Protein AF-A0A6M0GBR1-F1 (afdb_monomer)

Solvent-accessible surface area (backbone atoms only — not comparable to full-atom values): 14407 Å² total; per-residue (Å²): 142,86,79,87,81,91,80,91,80,90,79,90,77,86,89,77,92,71,83,75,73,78,73,67,81,70,75,78,68,74,58,71,38,83,49,76,56,54,56,68,67,60,44,53,52,52,48,49,49,42,56,70,66,20,67,73,48,58,58,48,74,70,54,44,69,69,25,46,54,60,59,73,73,40,41,32,90,46,66,32,60,30,36,36,41,24,40,56,45,30,53,47,91,50,54,29,24,37,30,34,18,67,59,87,67,75,51,76,44,72,75,33,87,53,62,41,16,54,82,29,84,44,59,30,88,84,30,84,42,56,77,20,41,24,30,33,47,40,61,45,55,46,72,39,39,57,44,56,33,45,35,21,27,45,98,88,67,56,72,51,62,36,33,50,46,20,85,75,18,92,76,55,49,74,30,40,37,48,46,85,49,97,78,31,43,36,38,26,23,51,70,42,93,85,53,68,73,45,34,30,36,39,35,29,34,39,36,33,78,40,62,80,74,72,74,66,71,64,75,69,63,70,75,75,78,80,88,86,89,84,84,86,84,82,89,81,82,88,82,82,86,134

Radius of gyration: 29.55 Å; Cα contacts (8 Å, |Δi|>4): 449; chains: 1; bounding box: 74×84×97 Å

Mean predicted aligned error: 12.85 Å

Nearest PDB structures (foldseek):
  1ogp-assembly3_E  TM=3.615E-01  e=6.622E-01  Arabidopsis thaliana
  7sqc-assembly1_1D  TM=3.658E-01  e=1.821E+00  Chlamydomonas reinhardtii
  6nrw-assembly2_C  TM=3.068E-01  e=6.635E+00  Drosophila melanogaster
  8k80-assembly1_C  TM=2.360E-01  e=2.855E+00  Langya virus

Foldseek 3Di:
DDDDDDDDDDDDDDDDDPPPPPPPPPPPQQDKAWDDFDDPVVLVVVVCCLVVQQPPAADDPVRCVVFQDDLCVQQAQFKFFWKKKWFRAADAPWWKWKWKDQPVPPDTDTNGNGNAACPHPHHDPPGPDDHRTMIISGIDGGRGRMKMWMWTADPVGDIFIDISQLCPGPQSDGFWGWDDDDQWIKIFGDRDRVCPRNSRRRTIMIIGGHD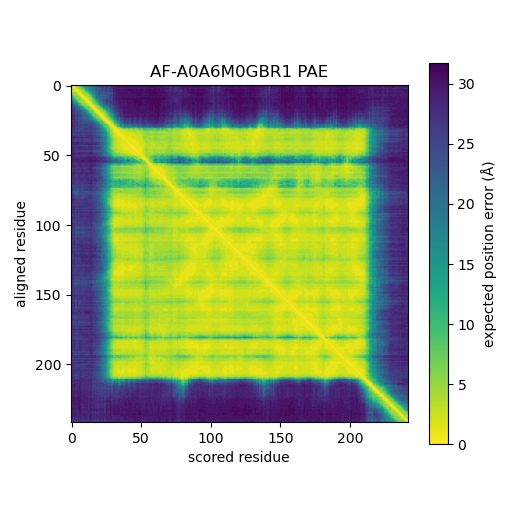PPPPPPVVVVVVPPDDDDDDDDDDDDDDDDD

pLDDT: mean 79.84, std 21.78, range [29.38, 98.56]

Sequence (242 aa):
MITCPIKTELLIAAGSAALATVLSPTVARAEVTPIAPLDSDLLAEFNSIVIEQIEMAPLTDQQLNMLALDPSALTLSQDIDDVQVYFINESADFQNQLLFSTDNGNTLTSIFDSVSSPNSIRPNSDGPLELGQGVSLGSFSSSTVLDFFLKSTDFVGTTFTFGLDSTQNPDGLQHIVAYETQDFLLLGFEDIFGGGDRDYTDAVIAVKLVQDVPEPASLLGLLSVGIVGAGSVVGRLGRTRE

Structure (mmCIF, N/CA/C/O backbone):
data_AF-A0A6M0GBR1-F1
#
_entry.id   AF-A0A6M0GBR1-F1
#
loop_
_atom_site.group_PDB
_atom_site.id
_atom_site.type_symbol
_atom_site.label_atom_id
_atom_site.label_alt_id
_atom_site.label_comp_id
_atom_site.label_asym_id
_atom_site.label_entity_id
_atom_site.label_seq_id
_atom_site.pdbx_PDB_ins_code
_atom_site.Cartn_x
_atom_site.Cartn_y
_atom_site.Cartn_z
_atom_site.occupancy
_atom_site.B_iso_or_equiv
_atom_site.auth_seq_id
_atom_site.auth_comp_id
_atom_site.auth_asym_id
_atom_site.auth_atom_id
_atom_site.pdbx_PDB_model_num
ATOM 1 N N . MET A 1 1 ? -18.693 45.466 35.695 1.00 45.53 1 MET A N 1
ATOM 2 C CA . MET A 1 1 ? -17.233 45.623 35.534 1.00 45.53 1 MET A CA 1
ATOM 3 C C . MET A 1 1 ? -16.608 45.635 36.913 1.00 45.53 1 MET A C 1
ATOM 5 O O . MET A 1 1 ? -16.728 46.637 37.602 1.00 45.53 1 MET A O 1
ATOM 9 N N . ILE A 1 2 ? -16.035 44.511 37.339 1.00 32.81 2 ILE A N 1
ATOM 10 C CA . ILE A 1 2 ? -15.234 44.419 38.563 1.00 32.81 2 ILE A CA 1
ATOM 11 C C . ILE A 1 2 ? -14.034 43.526 38.240 1.00 32.81 2 ILE A C 1
ATOM 13 O O . ILE A 1 2 ? -14.174 42.454 37.660 1.00 32.81 2 ILE A O 1
ATOM 17 N N . THR A 1 3 ? -12.866 44.065 38.552 1.00 37.81 3 THR A N 1
ATOM 18 C CA . TH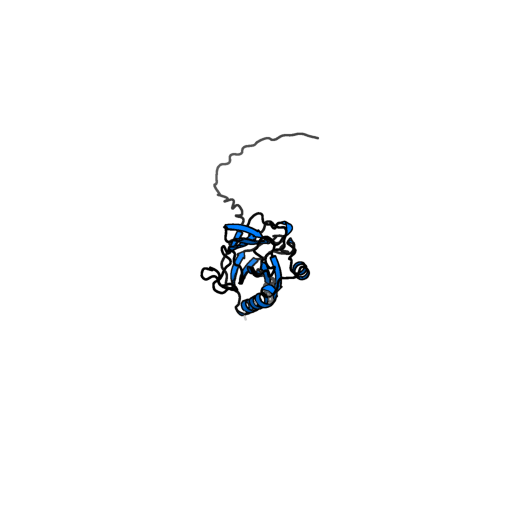R A 1 3 ? -11.501 43.561 38.391 1.00 37.81 3 THR A CA 1
ATOM 19 C C . THR A 1 3 ? -11.087 42.608 39.526 1.00 37.81 3 THR A C 1
ATOM 21 O O . THR A 1 3 ? -11.563 42.833 40.631 1.00 37.81 3 THR A O 1
ATOM 24 N N . CYS A 1 4 ? -10.171 41.655 39.231 1.00 35.19 4 CYS A N 1
ATOM 25 C CA . CYS A 1 4 ? -9.034 41.061 40.011 1.00 35.19 4 CYS A CA 1
ATOM 26 C C . CYS A 1 4 ? -9.126 40.911 41.565 1.00 35.19 4 CYS A C 1
ATOM 28 O O . CYS A 1 4 ? -9.675 41.814 42.184 1.00 35.19 4 CYS A O 1
ATOM 30 N N . PRO A 1 5 ? -8.467 39.936 42.265 1.00 43.50 5 PRO A N 1
ATOM 31 C CA . PRO A 1 5 ? -7.184 39.304 41.907 1.00 43.50 5 PRO A CA 1
ATOM 32 C C . PRO A 1 5 ? -6.941 37.832 42.344 1.00 43.50 5 PRO A C 1
ATOM 34 O O . PRO A 1 5 ? -7.705 37.201 43.067 1.00 43.50 5 PRO A O 1
ATOM 37 N N . ILE A 1 6 ? -5.785 37.324 41.912 1.00 39.91 6 ILE A N 1
ATOM 38 C CA . ILE A 1 6 ? -5.091 36.120 42.389 1.00 39.91 6 ILE A CA 1
ATOM 39 C C . ILE A 1 6 ? -4.675 36.307 43.860 1.00 39.91 6 ILE A C 1
ATOM 41 O O . ILE A 1 6 ? -4.088 37.337 44.204 1.00 39.91 6 ILE A O 1
ATOM 45 N N . LYS A 1 7 ? -4.892 35.296 44.713 1.00 30.59 7 LYS A N 1
ATOM 46 C CA . LYS A 1 7 ? -4.128 35.127 45.958 1.00 30.59 7 LYS A CA 1
ATOM 47 C C . LYS A 1 7 ? -3.874 33.648 46.253 1.00 30.59 7 LYS A C 1
ATOM 49 O O . LYS A 1 7 ? -4.795 32.860 46.426 1.00 30.59 7 LYS A O 1
ATOM 54 N N . THR A 1 8 ? -2.587 33.330 46.274 1.00 38.66 8 THR A N 1
ATOM 55 C CA . THR A 1 8 ? -1.927 32.109 46.727 1.00 38.66 8 THR A CA 1
ATOM 56 C C . THR A 1 8 ? -2.354 31.717 48.139 1.00 38.66 8 THR A C 1
ATOM 58 O O . THR A 1 8 ? -2.207 32.542 49.036 1.00 38.66 8 THR A O 1
ATOM 61 N N . GLU A 1 9 ? -2.737 30.457 48.358 1.00 37.31 9 GLU A N 1
ATOM 62 C CA . GLU A 1 9 ? -2.505 29.783 49.640 1.00 37.31 9 GLU A CA 1
ATOM 63 C C . GLU A 1 9 ? -1.792 28.447 49.406 1.00 37.31 9 GLU A C 1
ATOM 65 O O . GLU A 1 9 ? -2.261 27.548 48.711 1.00 37.31 9 GLU A O 1
ATOM 70 N N . LEU A 1 10 ? -0.592 28.393 49.973 1.00 32.16 10 LEU A N 1
ATOM 71 C CA . LEU A 1 10 ? 0.270 27.240 50.139 1.00 32.16 10 LEU A CA 1
ATOM 72 C C . LEU A 1 10 ? -0.283 26.419 51.308 1.00 32.16 10 LEU A C 1
ATOM 74 O O . LEU A 1 10 ? -0.237 26.888 52.443 1.00 32.16 10 LEU A O 1
ATOM 78 N N . LEU A 1 11 ? -0.743 25.193 51.055 1.00 29.38 11 LEU A N 1
ATOM 79 C CA . LEU A 1 11 ? -0.981 24.218 52.116 1.00 29.38 11 LEU A CA 1
ATOM 80 C C . LEU A 1 11 ? -0.042 23.027 51.919 1.00 29.38 11 LEU A C 1
ATOM 82 O O . LEU A 1 11 ? -0.287 22.126 51.122 1.00 29.38 11 LEU A O 1
ATOM 86 N N . ILE A 1 12 ? 1.072 23.060 52.650 1.00 36.69 12 ILE A N 1
ATOM 87 C CA . ILE A 1 12 ? 1.940 21.901 52.850 1.00 36.69 12 ILE A CA 1
ATOM 88 C C . ILE A 1 12 ? 1.217 20.986 53.839 1.00 36.69 12 ILE A C 1
ATOM 90 O O . ILE A 1 12 ? 1.210 21.247 55.040 1.00 36.69 12 ILE A O 1
ATOM 94 N N . ALA A 1 13 ? 0.618 19.912 53.334 1.00 33.28 13 ALA A N 1
ATOM 95 C CA . ALA A 1 13 ? 0.260 18.750 54.132 1.00 33.28 13 ALA A CA 1
ATOM 96 C C . ALA A 1 13 ? 1.146 17.585 53.684 1.00 33.28 13 ALA A C 1
ATOM 98 O O . ALA A 1 13 ? 0.965 16.998 52.619 1.00 33.28 13 ALA A O 1
ATOM 99 N N . ALA A 1 14 ? 2.163 17.307 54.495 1.00 34.19 14 ALA A N 1
ATOM 100 C CA . ALA A 1 14 ? 2.963 16.103 54.396 1.00 34.19 14 ALA A CA 1
ATOM 101 C C . ALA A 1 14 ? 2.117 14.883 54.790 1.00 34.19 14 ALA A C 1
ATOM 103 O O . ALA A 1 14 ? 1.389 14.931 55.780 1.00 34.19 14 ALA A O 1
ATOM 104 N N . GLY A 1 15 ? 2.291 13.774 54.069 1.00 31.59 15 GLY A N 1
ATOM 105 C CA . GLY A 1 15 ? 1.957 12.447 54.588 1.00 31.59 15 GLY A CA 1
ATOM 106 C C . GLY A 1 15 ? 0.880 11.684 53.828 1.00 31.59 15 GLY A C 1
ATOM 107 O O . GLY A 1 15 ? -0.224 11.504 54.326 1.00 31.59 15 GLY A O 1
ATOM 108 N N . SER A 1 16 ? 1.237 11.166 52.655 1.00 34.19 16 SER A N 1
ATOM 109 C CA . SER A 1 16 ? 1.106 9.748 52.270 1.00 34.19 16 SER A CA 1
ATOM 110 C C . SER A 1 16 ? 1.350 9.660 50.771 1.00 34.19 16 SER A C 1
ATOM 112 O O . SER A 1 16 ? 0.552 10.142 49.972 1.00 34.19 16 SER A O 1
ATOM 114 N N . ALA A 1 17 ? 2.486 9.083 50.388 1.00 37.06 17 ALA A N 1
ATOM 115 C CA . ALA A 1 17 ? 2.798 8.796 48.999 1.00 37.06 17 ALA A CA 1
ATOM 116 C C . ALA A 1 17 ? 1.883 7.668 48.501 1.00 37.06 17 ALA A C 1
ATOM 118 O O . ALA A 1 17 ? 2.248 6.497 48.537 1.00 37.06 17 ALA A O 1
ATOM 119 N N . ALA A 1 18 ? 0.685 8.018 48.042 1.00 38.47 18 ALA A N 1
ATOM 120 C CA . ALA A 1 18 ? 0.059 7.261 46.976 1.00 38.47 18 ALA A CA 1
ATOM 121 C C . ALA A 1 18 ? 0.664 7.805 45.679 1.00 38.47 18 ALA A C 1
ATOM 123 O O . ALA A 1 18 ? 0.350 8.920 45.263 1.00 38.47 18 ALA A O 1
ATOM 124 N N . LEU A 1 19 ? 1.585 7.046 45.078 1.00 37.53 19 LEU A N 1
ATOM 125 C CA . LEU A 1 19 ? 1.924 7.223 43.670 1.00 37.53 19 LEU A CA 1
ATOM 126 C C . LEU A 1 19 ? 0.630 6.974 42.884 1.00 37.53 19 LEU A C 1
ATOM 128 O O . LEU A 1 19 ? 0.304 5.842 42.537 1.00 37.53 19 LEU A O 1
ATOM 132 N N . ALA A 1 20 ? -0.140 8.028 42.635 1.00 37.84 20 ALA A N 1
ATOM 133 C CA . ALA A 1 20 ? -1.046 8.038 41.508 1.00 37.84 20 ALA A CA 1
ATOM 134 C C . ALA A 1 20 ? -0.139 8.124 40.282 1.00 37.84 20 ALA A C 1
ATOM 136 O O . ALA A 1 20 ? 0.278 9.209 39.876 1.00 37.84 20 ALA A O 1
ATOM 137 N N . THR A 1 21 ? 0.252 6.964 39.756 1.00 35.81 21 THR A N 1
ATOM 138 C CA . THR A 1 21 ? 0.783 6.878 38.403 1.00 35.81 21 THR A CA 1
ATOM 139 C C . THR A 1 21 ? -0.289 7.484 37.515 1.00 35.81 21 THR A C 1
ATOM 141 O O . THR A 1 21 ? -1.330 6.873 37.279 1.00 35.81 21 THR A O 1
ATOM 144 N N . VAL A 1 22 ? -0.068 8.721 37.077 1.00 39.19 22 VAL A N 1
ATOM 145 C CA . VAL A 1 22 ? -0.758 9.260 35.917 1.00 39.19 22 VAL A CA 1
ATOM 146 C C . VAL A 1 22 ? -0.278 8.376 34.776 1.00 39.19 22 VAL A C 1
ATOM 148 O O . VAL A 1 22 ? 0.801 8.583 34.227 1.00 39.19 22 VAL A O 1
ATOM 151 N N . LEU A 1 23 ? -1.025 7.306 34.502 1.00 39.78 23 LEU A N 1
ATOM 152 C CA . LEU A 1 23 ? -0.977 6.655 33.209 1.00 39.78 23 LEU A CA 1
ATOM 153 C C . LEU A 1 23 ? -1.467 7.734 32.253 1.00 39.78 23 LEU A C 1
ATOM 155 O O . LEU A 1 23 ? -2.668 7.946 32.095 1.00 39.78 23 LEU A O 1
ATOM 159 N N . SER A 1 24 ? -0.526 8.488 31.684 1.00 39.72 24 SER A N 1
ATOM 160 C CA . SER A 1 24 ? -0.771 9.127 30.402 1.00 39.72 24 SER A CA 1
ATOM 161 C C . SER A 1 24 ? -1.400 8.046 29.527 1.00 39.72 24 SER A C 1
ATOM 163 O O . SER A 1 24 ? -0.856 6.936 29.517 1.00 39.72 24 SER A O 1
ATOM 165 N N . PRO A 1 25 ? -2.534 8.293 28.850 1.00 40.56 25 PRO A N 1
ATOM 166 C CA . PRO A 1 25 ? -2.958 7.380 27.811 1.00 40.56 25 PRO A CA 1
ATOM 167 C C . PRO A 1 25 ? -1.798 7.351 26.823 1.00 40.56 25 PRO A C 1
ATOM 169 O O . PRO A 1 25 ? -1.543 8.322 26.111 1.00 40.56 25 PRO A O 1
ATOM 172 N N . THR A 1 26 ? -1.006 6.283 26.868 1.00 38.28 26 THR A N 1
ATOM 173 C CA . THR A 1 26 ? -0.140 5.931 25.762 1.00 38.28 26 THR A CA 1
ATOM 174 C C . THR A 1 26 ? -1.120 5.819 24.615 1.00 38.28 26 THR A C 1
ATOM 176 O O . THR A 1 26 ? -1.985 4.945 24.645 1.00 38.28 26 THR A O 1
ATOM 179 N N . VAL A 1 27 ? -1.085 6.774 23.686 1.00 43.25 27 VAL A N 1
ATOM 180 C CA . VAL A 1 27 ? -1.752 6.598 22.402 1.00 43.25 27 VAL A CA 1
ATOM 181 C C . VAL A 1 27 ? -1.205 5.270 21.908 1.00 43.25 27 VAL A C 1
ATOM 183 O O . VAL A 1 27 ? 0.004 5.162 21.690 1.00 43.25 27 VAL A O 1
ATOM 186 N N . ALA A 1 28 ? -2.044 4.234 21.915 1.00 41.88 28 ALA A N 1
ATOM 187 C CA . ALA A 1 28 ? -1.669 2.941 21.388 1.00 41.88 28 ALA A CA 1
ATOM 188 C C . ALA A 1 28 ? -1.251 3.225 19.951 1.00 41.88 28 ALA A C 1
ATOM 190 O O . ALA A 1 28 ? -2.049 3.694 19.140 1.00 41.88 28 ALA A O 1
ATOM 191 N N . ARG A 1 29 ? 0.046 3.108 19.685 1.00 51.56 29 ARG A N 1
ATOM 192 C CA . ARG A 1 29 ? 0.544 3.242 18.329 1.00 51.56 29 ARG A CA 1
ATOM 193 C C . ARG A 1 29 ? 0.015 2.014 17.602 1.00 51.56 29 ARG A C 1
ATOM 195 O O . ARG A 1 29 ? 0.154 0.920 18.139 1.00 51.56 29 ARG A O 1
ATOM 202 N N . ALA A 1 30 ? -0.612 2.202 16.445 1.00 59.19 30 ALA A N 1
ATOM 203 C CA . ALA A 1 30 ? -0.966 1.089 15.577 1.00 59.19 30 ALA A CA 1
ATOM 204 C C . ALA A 1 30 ? 0.304 0.249 15.351 1.00 59.19 30 ALA A C 1
ATOM 206 O O . ALA A 1 30 ? 1.299 0.754 14.822 1.00 59.19 30 ALA A O 1
ATOM 207 N N . GLU A 1 31 ? 0.313 -0.980 15.862 1.00 73.56 31 GLU A N 1
ATOM 208 C CA . GLU A 1 31 ? 1.398 -1.929 15.645 1.00 73.56 31 GLU A CA 1
ATOM 209 C C . GLU A 1 31 ? 0.946 -2.878 14.546 1.00 73.56 31 GLU A C 1
ATOM 211 O O . GLU A 1 31 ? -0.048 -3.584 14.698 1.00 73.56 31 GLU A O 1
ATOM 216 N N . VAL A 1 32 ? 1.675 -2.876 13.430 1.00 87.62 32 VAL A N 1
ATOM 217 C CA . VAL A 1 32 ? 1.427 -3.815 12.340 1.00 87.62 32 VAL A CA 1
ATOM 218 C C . VAL A 1 32 ? 1.867 -5.199 12.802 1.00 87.62 32 VAL A C 1
ATOM 220 O O . VAL A 1 32 ? 3.042 -5.412 13.108 1.00 87.62 32 VAL A O 1
ATOM 223 N N . THR A 1 33 ? 0.924 -6.135 12.885 1.00 94.94 33 THR A N 1
ATOM 224 C CA . THR A 1 33 ? 1.176 -7.488 13.398 1.00 94.94 33 THR A CA 1
ATOM 225 C C . THR A 1 33 ? 0.821 -8.550 12.359 1.00 94.94 33 THR A C 1
ATOM 227 O O . THR A 1 33 ? -0.221 -8.442 11.719 1.00 94.94 33 THR A O 1
ATOM 230 N N . PRO A 1 34 ? 1.651 -9.591 12.154 1.00 95.50 34 PRO A N 1
ATOM 231 C CA . PRO A 1 34 ? 1.299 -10.686 11.252 1.00 95.50 34 PRO A CA 1
ATOM 232 C C . PRO A 1 34 ? 0.027 -11.415 11.698 1.00 95.50 34 PRO A C 1
ATOM 234 O O . PRO A 1 34 ? -0.127 -11.723 12.882 1.00 95.50 34 PRO A O 1
ATOM 237 N N . ILE A 1 35 ? -0.839 -11.753 10.744 1.00 96.50 35 ILE A N 1
ATOM 238 C CA . ILE A 1 35 ? -2.05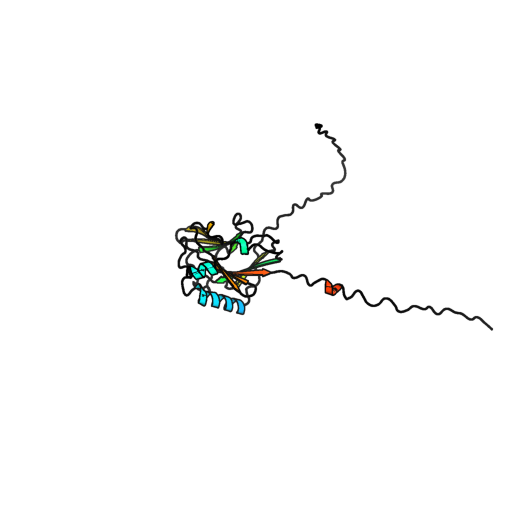3 -12.555 10.965 1.00 96.50 35 ILE A CA 1
ATOM 239 C C . ILE A 1 35 ? -2.056 -13.794 10.062 1.00 96.50 35 ILE A C 1
ATOM 241 O O . ILE A 1 35 ? -1.134 -14.016 9.275 1.00 96.50 35 ILE A O 1
ATOM 245 N N . ALA A 1 36 ? -3.080 -14.639 10.203 1.00 95.56 36 ALA A N 1
ATOM 246 C CA . ALA A 1 36 ? -3.261 -15.780 9.312 1.00 95.56 36 ALA A CA 1
ATOM 247 C C . ALA A 1 36 ? -3.372 -15.309 7.848 1.00 95.56 36 ALA A C 1
ATOM 249 O O . ALA A 1 36 ? -3.984 -14.266 7.604 1.00 95.56 36 ALA A O 1
ATOM 250 N N . PRO A 1 37 ? -2.800 -16.056 6.886 1.00 96.00 37 PRO A N 1
ATOM 251 C CA . PRO A 1 37 ? -2.926 -15.717 5.477 1.00 96.00 37 PRO A CA 1
ATOM 252 C C . PRO A 1 37 ? -4.388 -15.784 5.026 1.00 96.00 37 PRO A C 1
ATOM 254 O O . PRO A 1 37 ? -5.221 -16.441 5.658 1.00 96.00 37 PRO A O 1
ATOM 257 N N . LEU A 1 38 ? -4.677 -15.104 3.920 1.00 95.50 38 LEU A N 1
ATOM 258 C CA . LEU A 1 38 ? -5.978 -15.142 3.270 1.00 95.50 38 LEU A CA 1
ATOM 259 C C . LEU A 1 38 ? -6.342 -16.585 2.888 1.00 95.50 38 LEU A C 1
ATOM 261 O O . LEU A 1 38 ? -5.475 -17.378 2.513 1.00 95.50 38 LEU A O 1
ATOM 265 N N . ASP A 1 39 ? -7.630 -16.917 2.988 1.00 95.88 39 ASP A N 1
ATOM 266 C CA . ASP A 1 39 ? -8.143 -18.210 2.538 1.00 95.88 39 ASP A CA 1
ATOM 267 C C . ASP A 1 39 ? -7.763 -18.462 1.071 1.00 95.88 39 ASP A C 1
ATOM 269 O O . ASP A 1 39 ? -7.798 -17.546 0.248 1.00 95.88 39 ASP A O 1
ATOM 273 N N . SER A 1 40 ? -7.375 -19.695 0.740 1.00 94.19 40 SER A N 1
ATOM 274 C CA . SER A 1 40 ? -6.831 -20.011 -0.582 1.00 94.19 40 SER A CA 1
ATOM 275 C C . SER A 1 40 ? -7.841 -19.829 -1.711 1.00 94.19 40 SER A C 1
ATOM 277 O O . SER A 1 40 ? -7.439 -19.472 -2.818 1.00 94.19 40 SER A O 1
ATOM 279 N N . ASP A 1 41 ? -9.131 -20.059 -1.449 1.00 94.94 41 ASP A N 1
ATOM 280 C CA . ASP A 1 41 ? -10.172 -19.902 -2.464 1.00 94.94 41 ASP A CA 1
ATOM 281 C C . ASP A 1 41 ? -10.434 -18.410 -2.715 1.00 94.94 41 ASP A C 1
ATOM 283 O O . ASP A 1 41 ? -10.502 -17.985 -3.869 1.00 94.94 41 ASP A O 1
ATOM 287 N N . LEU A 1 42 ? -10.463 -17.596 -1.651 1.00 94.25 42 LEU A N 1
ATOM 288 C CA . LEU A 1 42 ? -10.537 -16.133 -1.767 1.00 94.25 42 LEU A CA 1
ATOM 289 C C . LEU A 1 42 ? -9.297 -15.545 -2.450 1.00 94.25 42 LEU A C 1
ATOM 291 O O . LEU A 1 42 ? -9.412 -14.661 -3.294 1.00 94.25 42 LEU A O 1
ATOM 295 N N . LEU A 1 43 ? -8.103 -16.049 -2.129 1.00 95.19 43 LEU A N 1
ATOM 296 C CA . LEU A 1 43 ? -6.872 -15.626 -2.791 1.00 95.19 43 LEU A CA 1
ATOM 297 C C . LEU A 1 43 ? -6.914 -15.936 -4.292 1.00 95.19 43 LEU A C 1
ATOM 299 O O . LEU A 1 43 ? -6.480 -15.112 -5.099 1.00 95.19 43 LEU A O 1
ATOM 303 N N . ALA A 1 44 ? -7.435 -17.101 -4.681 1.00 93.50 44 ALA A N 1
ATOM 304 C CA . ALA A 1 44 ? -7.607 -17.460 -6.086 1.00 93.50 44 ALA A CA 1
ATOM 305 C C . ALA A 1 44 ? -8.656 -16.575 -6.786 1.00 93.50 44 ALA A C 1
ATOM 307 O O . ALA A 1 44 ? -8.438 -16.160 -7.927 1.00 93.50 44 ALA A O 1
ATOM 308 N N . GLU A 1 45 ? -9.758 -16.244 -6.106 1.00 92.62 45 GLU A N 1
ATOM 309 C CA . GLU A 1 45 ? -10.775 -15.305 -6.597 1.00 92.62 45 GLU A CA 1
ATOM 310 C C . GLU A 1 45 ? -10.163 -13.921 -6.855 1.00 92.62 45 GLU A C 1
ATOM 312 O O . GLU A 1 45 ? -10.264 -13.401 -7.967 1.00 92.62 45 GLU A O 1
ATOM 317 N N . PHE A 1 46 ? -9.448 -13.356 -5.879 1.00 93.38 46 PHE A N 1
ATOM 318 C CA . PHE A 1 46 ? -8.840 -12.031 -6.023 1.00 93.38 46 PHE A CA 1
ATOM 319 C C . PHE A 1 46 ? -7.751 -12.010 -7.095 1.00 93.38 46 PHE A C 1
ATOM 321 O O . PHE A 1 46 ? -7.712 -11.083 -7.897 1.00 93.38 46 PHE A O 1
ATOM 328 N N . ASN A 1 47 ? -6.918 -13.049 -7.189 1.00 90.81 47 ASN A N 1
ATOM 329 C CA . ASN A 1 47 ? -5.944 -13.158 -8.278 1.00 90.81 47 ASN A CA 1
ATOM 330 C C . ASN A 1 47 ? -6.609 -13.238 -9.656 1.00 90.81 47 ASN A C 1
ATOM 332 O O . ASN A 1 47 ? -6.088 -12.674 -10.614 1.00 90.81 47 ASN A O 1
ATOM 336 N N . SER A 1 48 ? -7.767 -13.891 -9.762 1.00 88.12 48 SER A N 1
ATOM 337 C CA . SER A 1 48 ? -8.519 -13.923 -11.020 1.00 88.12 48 SER A CA 1
ATOM 338 C C . SER A 1 48 ? -9.010 -12.524 -11.402 1.00 88.12 48 SER A C 1
ATOM 340 O O . SER A 1 48 ? -8.907 -12.149 -12.565 1.00 88.12 48 SER A O 1
ATOM 342 N N . ILE A 1 49 ? -9.457 -11.717 -10.431 1.00 84.25 49 ILE A N 1
ATOM 343 C CA . ILE A 1 49 ? -9.811 -10.306 -10.662 1.00 84.25 49 ILE A CA 1
ATOM 344 C C . ILE A 1 49 ? -8.595 -9.526 -11.170 1.00 84.25 49 ILE A C 1
ATOM 346 O O . ILE A 1 49 ? -8.710 -8.832 -12.175 1.00 84.25 49 ILE A O 1
ATOM 350 N N . VAL A 1 50 ? -7.434 -9.663 -10.522 1.00 82.88 50 VAL A N 1
ATOM 351 C CA . VAL A 1 50 ? -6.199 -8.971 -10.934 1.00 82.88 50 VAL A CA 1
ATOM 352 C C . VAL A 1 50 ? -5.817 -9.327 -12.371 1.00 82.88 50 VAL A C 1
ATOM 354 O O . VAL A 1 50 ? -5.667 -8.441 -13.208 1.00 82.88 50 VAL A O 1
ATOM 357 N N . ILE A 1 51 ? -5.729 -10.619 -12.680 1.00 79.12 51 ILE A N 1
ATOM 358 C CA . ILE A 1 51 ? -5.284 -11.099 -13.994 1.00 79.12 51 ILE A CA 1
ATOM 359 C C . ILE A 1 51 ? -6.295 -10.734 -15.094 1.00 79.12 51 ILE A C 1
ATOM 361 O O . ILE A 1 51 ? -5.907 -10.371 -16.201 1.00 79.12 51 ILE A O 1
ATOM 365 N N . GLU A 1 52 ? -7.603 -10.824 -14.827 1.00 73.31 52 GLU A N 1
ATOM 366 C CA . GLU A 1 52 ? -8.629 -10.567 -15.847 1.00 73.31 52 GLU A CA 1
ATOM 367 C C . GLU A 1 52 ? -8.947 -9.078 -16.049 1.00 73.31 52 GLU A C 1
ATOM 369 O O . GLU A 1 52 ? -9.257 -8.676 -17.173 1.00 73.31 52 GLU A O 1
ATOM 374 N N . GLN A 1 53 ? -8.929 -8.268 -14.984 1.00 65.06 53 GLN A N 1
ATOM 375 C CA . GLN A 1 53 ? -9.389 -6.871 -15.018 1.00 65.06 53 GLN A CA 1
ATOM 376 C C . GLN A 1 53 ? -8.248 -5.853 -15.052 1.00 65.06 53 GLN A C 1
ATOM 378 O O . GLN A 1 53 ? -8.444 -4.773 -15.604 1.00 65.06 53 GLN A O 1
ATOM 383 N N . ILE A 1 54 ? -7.108 -6.174 -14.435 1.00 64.69 54 ILE A N 1
ATOM 384 C CA . ILE A 1 54 ? -6.071 -5.199 -14.081 1.00 64.69 54 ILE A CA 1
ATOM 385 C C . ILE A 1 54 ? -4.839 -5.407 -14.981 1.00 64.69 54 ILE A C 1
ATOM 387 O O . ILE A 1 54 ? -4.400 -4.461 -15.606 1.00 64.69 54 ILE A O 1
ATOM 391 N N . GLU A 1 55 ? -4.365 -6.641 -15.192 1.00 66.69 55 GLU A N 1
ATOM 392 C CA . GLU A 1 55 ? -3.106 -6.921 -15.926 1.00 66.69 55 GLU A CA 1
ATOM 393 C C . GLU A 1 55 ? -3.210 -6.830 -17.470 1.00 66.69 55 GLU A C 1
ATOM 395 O O . GLU A 1 55 ? -2.223 -6.669 -18.184 1.00 66.69 55 GLU A O 1
ATOM 400 N N . MET A 1 56 ? -4.406 -6.999 -18.047 1.00 62.44 56 MET A N 1
ATOM 401 C CA . MET A 1 56 ? -4.534 -7.286 -19.491 1.00 62.44 56 MET A CA 1
ATOM 402 C C . MET A 1 56 ? -4.779 -6.052 -20.372 1.00 62.44 56 MET A C 1
ATOM 404 O O . MET A 1 56 ? -4.707 -6.162 -21.603 1.00 62.44 56 MET A O 1
ATOM 408 N N . ALA A 1 57 ? -5.102 -4.892 -19.792 1.00 75.56 57 ALA A N 1
ATOM 409 C CA . ALA A 1 57 ? -5.306 -3.666 -20.556 1.00 75.56 57 ALA A CA 1
ATOM 410 C C . ALA A 1 57 ? -5.245 -2.402 -19.684 1.00 75.56 57 ALA A C 1
ATOM 412 O O . ALA A 1 57 ? -5.824 -2.393 -18.600 1.00 75.56 57 ALA A O 1
ATOM 413 N N . PRO A 1 58 ? -4.684 -1.297 -20.213 1.00 85.69 58 PRO A N 1
ATOM 414 C CA . PRO A 1 58 ? -4.748 -0.001 -19.551 1.00 85.69 58 PRO A CA 1
ATOM 415 C C . PRO A 1 58 ? -6.203 0.389 -19.277 1.00 85.69 58 PRO A C 1
ATOM 417 O O . PRO A 1 58 ? -7.051 0.346 -20.182 1.00 85.69 58 PRO A O 1
ATOM 420 N N . LEU A 1 59 ? -6.490 0.838 -18.057 1.00 86.69 59 LEU A N 1
ATOM 421 C CA . LEU A 1 59 ? -7.799 1.377 -17.716 1.00 86.69 59 LEU A CA 1
ATOM 422 C C . LEU A 1 59 ? -8.065 2.661 -18.514 1.00 86.69 59 LEU A C 1
ATOM 424 O O . LEU A 1 59 ? -7.241 3.575 -18.607 1.00 86.69 59 LEU A O 1
ATOM 428 N N . THR A 1 60 ? -9.259 2.752 -19.101 1.00 88.56 60 THR A N 1
ATOM 429 C CA . THR A 1 60 ? -9.706 3.981 -19.770 1.00 88.56 60 THR A CA 1
ATOM 430 C C . THR A 1 60 ? -9.999 5.080 -18.750 1.00 88.56 60 THR A C 1
ATOM 432 O O . THR A 1 60 ? -10.366 4.800 -17.611 1.00 88.56 60 THR A O 1
ATOM 435 N N . ASP A 1 61 ? -9.959 6.348 -19.170 1.00 87.50 61 ASP A N 1
ATOM 436 C CA . ASP A 1 61 ? -10.308 7.486 -18.300 1.00 87.50 61 ASP A CA 1
ATOM 437 C C . ASP A 1 61 ? -11.706 7.341 -17.670 1.00 87.50 61 ASP A C 1
ATOM 439 O O . ASP A 1 61 ? -11.939 7.758 -16.538 1.00 87.50 61 ASP A O 1
ATOM 443 N N . GLN A 1 62 ? -12.649 6.723 -18.392 1.00 86.69 62 GLN A N 1
ATOM 444 C CA . GLN A 1 62 ? -13.985 6.459 -17.865 1.00 86.69 62 GLN A CA 1
ATOM 445 C C . GLN A 1 62 ? -13.961 5.406 -16.751 1.00 86.69 62 GLN A C 1
ATOM 447 O O . GLN A 1 62 ? -14.639 5.592 -15.744 1.00 86.69 62 GLN A O 1
ATOM 452 N N . GLN A 1 63 ? -13.200 4.321 -16.920 1.00 86.31 63 GLN A N 1
ATOM 453 C CA . GLN A 1 63 ? -13.054 3.292 -15.886 1.00 86.31 63 GLN A CA 1
ATOM 454 C C . GLN A 1 63 ? -12.342 3.852 -14.659 1.00 86.31 63 GLN A C 1
ATOM 456 O O . GLN A 1 63 ? -12.807 3.637 -13.546 1.00 86.31 63 GLN A O 1
ATOM 461 N N . LEU A 1 64 ? -11.289 4.647 -14.849 1.00 85.12 64 LEU A N 1
ATOM 462 C CA . LEU A 1 64 ? -10.598 5.291 -13.735 1.00 85.12 64 LEU A CA 1
ATOM 463 C C . LEU A 1 64 ? -11.500 6.224 -12.952 1.00 85.12 64 LEU A C 1
ATOM 465 O O . LEU A 1 64 ? -11.506 6.162 -11.736 1.00 85.12 64 LEU A O 1
ATOM 469 N N . ASN A 1 65 ? -12.333 7.021 -13.615 1.00 84.94 65 ASN A N 1
ATOM 470 C CA . ASN A 1 65 ? -13.287 7.867 -12.899 1.00 84.94 65 ASN A CA 1
ATOM 471 C C . ASN A 1 65 ? -14.342 7.066 -12.115 1.00 84.94 65 ASN A C 1
ATOM 473 O O . ASN A 1 65 ? -14.962 7.619 -11.212 1.00 84.94 65 ASN A O 1
ATOM 477 N N . MET A 1 66 ? -14.586 5.802 -12.473 1.00 83.50 66 MET A N 1
ATOM 478 C CA . MET A 1 66 ? -15.504 4.917 -11.747 1.00 83.50 66 MET A CA 1
ATOM 479 C C . MET A 1 66 ? -14.826 4.165 -10.598 1.00 83.50 66 MET A C 1
ATOM 481 O O . MET A 1 66 ? -15.501 3.833 -9.630 1.00 83.50 66 MET A O 1
ATOM 485 N N . LEU A 1 67 ? -13.532 3.872 -10.731 1.00 84.69 67 LEU A N 1
ATOM 486 C CA . LEU A 1 67 ? -12.748 3.078 -9.780 1.00 84.69 67 LEU A CA 1
ATOM 487 C C . LEU A 1 67 ? -11.888 3.938 -8.847 1.00 84.69 67 LEU A C 1
ATOM 489 O O . LEU A 1 67 ? -11.364 3.436 -7.854 1.00 84.69 67 LEU A O 1
ATOM 493 N N . ALA A 1 68 ? -11.721 5.223 -9.160 1.00 81.88 68 ALA A N 1
ATOM 494 C CA . ALA A 1 68 ? -11.090 6.185 -8.276 1.00 81.88 68 ALA A CA 1
ATOM 495 C C . ALA A 1 68 ? -11.933 6.302 -7.006 1.00 81.88 68 ALA A C 1
ATOM 497 O O . ALA A 1 68 ? -13.104 6.689 -7.042 1.00 81.88 68 ALA A O 1
ATOM 498 N N . LEU A 1 69 ? -11.319 5.949 -5.883 1.00 80.31 69 LEU A N 1
ATOM 499 C CA . LEU A 1 69 ? -11.949 6.067 -4.583 1.00 80.31 69 LEU A CA 1
ATOM 500 C C . LEU A 1 69 ? -11.941 7.537 -4.160 1.00 80.31 69 LEU A C 1
ATOM 502 O O . LEU A 1 69 ? -10.900 8.192 -4.204 1.00 80.31 69 LEU A O 1
ATOM 506 N N . ASP A 1 70 ? -13.091 8.054 -3.725 1.00 75.69 70 ASP A N 1
ATOM 507 C CA . ASP A 1 70 ? -13.127 9.331 -3.013 1.00 75.69 70 ASP A CA 1
ATOM 508 C C . ASP A 1 70 ? -12.306 9.167 -1.721 1.00 75.69 70 ASP A C 1
ATOM 510 O O . ASP A 1 70 ? -12.634 8.286 -0.925 1.00 75.69 70 ASP A O 1
ATOM 514 N N . PRO A 1 71 ? -11.263 9.976 -1.467 1.00 70.00 71 PRO A N 1
ATOM 515 C CA . PRO A 1 71 ? -10.452 9.851 -0.254 1.00 70.00 71 PRO A CA 1
ATOM 516 C C . PRO A 1 71 ? -11.285 9.929 1.034 1.00 70.00 71 PRO A C 1
ATOM 518 O O . PRO A 1 71 ? -10.978 9.282 2.031 1.00 70.00 71 PRO A O 1
ATOM 521 N N . SER A 1 72 ? -12.403 10.664 1.012 1.00 71.75 72 SER A N 1
ATOM 522 C CA . SER A 1 72 ? -13.316 10.738 2.155 1.00 71.75 72 SER A CA 1
ATOM 523 C C . SER A 1 72 ? -14.111 9.448 2.395 1.00 71.75 72 SER A C 1
ATOM 525 O O . SER A 1 72 ? -14.615 9.250 3.505 1.00 71.75 72 SER A O 1
ATOM 527 N N . ALA A 1 73 ? -14.179 8.540 1.413 1.00 69.88 73 ALA A N 1
ATOM 528 C CA . ALA A 1 73 ? -14.867 7.254 1.523 1.00 69.88 73 ALA A CA 1
ATOM 529 C C . ALA A 1 73 ? -14.201 6.295 2.524 1.00 69.88 73 ALA A C 1
ATOM 531 O O . ALA A 1 73 ? -14.879 5.408 3.036 1.00 69.88 73 ALA A O 1
ATOM 532 N N . LEU A 1 74 ? -12.924 6.501 2.872 1.00 82.25 74 LEU A N 1
ATOM 533 C CA . LEU A 1 74 ? -12.243 5.747 3.934 1.00 82.25 74 LEU A CA 1
ATOM 534 C C . LEU A 1 74 ? -12.307 6.425 5.308 1.00 82.25 74 LEU A C 1
ATOM 536 O O . LEU A 1 74 ? -11.517 6.129 6.207 1.00 82.25 74 LEU A O 1
ATOM 540 N N . THR A 1 75 ? -13.284 7.310 5.506 1.00 88.06 75 THR A N 1
ATOM 541 C CA . THR A 1 75 ? -13.650 7.772 6.847 1.00 88.06 75 THR A CA 1
ATOM 542 C C . THR A 1 75 ? -14.493 6.704 7.537 1.00 88.06 75 THR A C 1
ATOM 544 O O . THR A 1 75 ? -15.624 6.431 7.131 1.00 88.06 75 THR A O 1
ATOM 547 N N . LEU A 1 76 ? -13.971 6.124 8.616 1.00 87.06 76 LEU A N 1
ATOM 548 C CA . LEU A 1 76 ? -14.662 5.079 9.367 1.00 87.06 76 LEU A CA 1
ATOM 549 C C . LEU A 1 76 ? -15.955 5.630 9.980 1.00 87.06 76 LEU A C 1
ATOM 551 O O . LEU A 1 76 ? -15.942 6.562 10.780 1.00 87.06 76 LEU A O 1
ATOM 555 N N . SER A 1 77 ? -17.099 5.052 9.626 1.00 87.19 77 SER A N 1
ATOM 556 C CA . SER A 1 77 ? -18.410 5.502 10.120 1.00 87.19 77 SER A CA 1
ATOM 557 C C . SER A 1 77 ? -18.721 5.025 11.544 1.00 87.19 77 SER A C 1
ATOM 559 O O . SER A 1 77 ? -19.622 5.552 12.197 1.00 87.19 77 SER A O 1
ATOM 561 N N . GLN A 1 78 ? -17.965 4.047 12.032 1.00 88.88 78 GLN A N 1
ATOM 562 C CA . GLN A 1 78 ? -18.099 3.418 13.339 1.00 88.88 78 GLN A CA 1
ATOM 563 C C . GLN A 1 78 ? -16.736 2.905 13.818 1.00 88.88 78 GLN A C 1
ATOM 565 O O . GLN A 1 78 ? -15.776 2.895 13.049 1.00 88.88 78 GLN A O 1
ATOM 570 N N . ASP A 1 79 ? -16.662 2.499 15.082 1.00 90.75 79 ASP A N 1
ATOM 571 C CA . ASP A 1 79 ? -15.462 1.874 15.632 1.00 90.75 79 ASP A CA 1
ATOM 572 C C . ASP A 1 79 ? -15.215 0.522 14.933 1.00 90.75 79 ASP A C 1
ATOM 574 O O . ASP A 1 79 ? -16.156 -0.230 14.654 1.00 90.75 79 ASP A O 1
ATOM 578 N N . ILE A 1 80 ? -13.949 0.257 14.619 1.00 91.50 80 ILE A N 1
ATOM 579 C CA . ILE A 1 80 ? -13.449 -0.951 13.962 1.00 91.50 80 ILE A CA 1
ATOM 580 C C . ILE A 1 80 ? -12.464 -1.622 14.916 1.00 91.50 80 ILE A C 1
ATOM 582 O O . ILE A 1 80 ? -11.520 -0.982 15.382 1.00 91.50 80 ILE A O 1
ATOM 586 N N . ASP A 1 81 ? -12.669 -2.905 15.198 1.00 92.25 81 ASP A N 1
ATOM 587 C CA . ASP A 1 81 ? -11.831 -3.656 16.137 1.00 92.25 81 ASP A CA 1
ATOM 588 C C . ASP A 1 81 ? -10.509 -4.086 15.509 1.00 92.25 81 ASP A C 1
ATOM 590 O O . ASP A 1 81 ? -9.487 -4.136 16.192 1.00 92.25 81 ASP A O 1
ATOM 594 N N . ASP A 1 82 ? -10.514 -4.358 14.203 1.00 94.06 82 ASP A N 1
ATOM 595 C CA . ASP A 1 82 ? -9.295 -4.658 13.464 1.00 94.06 82 ASP A CA 1
ATOM 596 C C . ASP A 1 82 ? -9.408 -4.274 11.984 1.00 94.06 82 ASP A C 1
ATOM 598 O O . ASP A 1 82 ? -10.419 -4.533 11.328 1.00 94.06 82 ASP A O 1
ATOM 602 N N . VAL A 1 83 ? -8.353 -3.674 11.440 1.00 95.31 83 VAL A N 1
ATOM 603 C CA . VAL A 1 83 ? -8.182 -3.487 9.996 1.00 95.31 83 VAL A CA 1
ATOM 604 C C . VAL A 1 83 ? -7.123 -4.456 9.516 1.00 95.31 83 VAL A C 1
ATOM 606 O O . VAL A 1 83 ? -5.962 -4.373 9.912 1.00 95.31 83 VAL A O 1
ATOM 609 N N . GLN A 1 84 ? -7.519 -5.356 8.627 1.00 97.00 84 GLN A N 1
ATOM 610 C CA . GLN A 1 84 ? -6.653 -6.400 8.099 1.00 97.00 84 GLN A CA 1
ATOM 611 C C . GLN A 1 84 ? -6.273 -6.073 6.663 1.00 97.00 84 GLN A C 1
ATOM 613 O O . GLN A 1 84 ? -7.129 -5.702 5.861 1.00 97.00 84 GLN A O 1
ATOM 618 N N . VAL A 1 85 ? -4.993 -6.221 6.341 1.00 98.12 85 VAL A N 1
ATOM 619 C CA . VAL A 1 85 ? -4.441 -5.964 5.011 1.00 98.12 85 VAL A CA 1
ATOM 620 C C . VAL A 1 85 ? -3.730 -7.210 4.522 1.00 98.12 85 VAL A C 1
ATOM 622 O O . VAL A 1 85 ? -2.877 -7.753 5.220 1.00 98.12 85 VAL A O 1
ATOM 625 N N . TYR A 1 86 ? -4.064 -7.641 3.312 1.00 98.19 86 TYR A N 1
ATOM 626 C CA . TYR A 1 86 ? -3.514 -8.829 2.677 1.00 98.19 86 TYR A CA 1
ATOM 627 C C . TYR A 1 86 ? -2.816 -8.454 1.381 1.00 98.19 86 TYR A C 1
ATOM 629 O O . TYR A 1 86 ? -3.410 -7.790 0.534 1.00 98.19 86 TYR A O 1
ATOM 637 N N . PHE A 1 87 ? -1.577 -8.903 1.209 1.00 98.19 87 PHE A N 1
ATOM 638 C CA . PHE A 1 87 ? -0.875 -8.800 -0.065 1.00 98.19 87 PHE A CA 1
ATOM 639 C C . PHE A 1 87 ? -1.438 -9.827 -1.050 1.00 98.19 87 PHE A C 1
ATOM 641 O O . PHE A 1 87 ? -1.470 -11.017 -0.740 1.00 98.19 87 PHE A O 1
ATOM 648 N N . ILE A 1 88 ? -1.905 -9.381 -2.217 1.00 96.75 88 ILE A N 1
ATOM 649 C CA . ILE A 1 88 ? -2.562 -10.253 -3.200 1.00 96.75 88 ILE A CA 1
ATOM 650 C C . ILE A 1 88 ? -1.616 -10.601 -4.336 1.00 96.75 88 ILE A C 1
ATOM 652 O O . ILE A 1 88 ? -1.437 -11.787 -4.608 1.00 96.75 88 ILE A O 1
ATOM 656 N N . ASN A 1 89 ? -1.036 -9.591 -4.989 1.00 95.44 89 ASN A N 1
ATOM 657 C CA . ASN A 1 89 ? -0.089 -9.768 -6.085 1.00 95.44 89 ASN A CA 1
ATOM 658 C C . ASN A 1 89 ? 0.647 -8.455 -6.423 1.00 95.44 89 ASN A C 1
ATOM 660 O O . ASN A 1 89 ? 0.338 -7.407 -5.855 1.00 95.44 89 ASN A O 1
ATOM 664 N N . GLU A 1 90 ? 1.606 -8.524 -7.344 1.00 94.81 90 GLU A N 1
ATOM 665 C CA . GLU A 1 90 ? 2.295 -7.385 -7.963 1.00 94.81 90 GLU A CA 1
ATOM 666 C C . GLU A 1 90 ? 2.855 -7.755 -9.348 1.00 94.81 90 GLU A C 1
ATOM 668 O O . GLU A 1 90 ? 3.093 -8.933 -9.638 1.00 94.81 90 GLU A O 1
ATOM 673 N N . SER A 1 91 ? 3.064 -6.751 -10.196 1.00 92.88 91 SER A N 1
ATOM 674 C CA . SER A 1 91 ? 3.700 -6.867 -11.517 1.00 92.88 91 SER A CA 1
ATOM 675 C C . SER A 1 91 ? 4.852 -5.861 -11.716 1.00 92.88 91 SER A C 1
ATOM 677 O O . SER A 1 91 ? 5.380 -5.728 -12.831 1.00 92.88 91 SER A O 1
ATOM 679 N N . ALA A 1 92 ? 5.259 -5.188 -10.637 1.00 92.75 92 ALA A N 1
ATOM 680 C CA . ALA A 1 92 ? 6.114 -4.013 -10.644 1.00 92.75 92 ALA A CA 1
ATOM 681 C C . ALA A 1 92 ? 7.585 -4.335 -10.904 1.00 92.75 92 ALA A C 1
ATOM 683 O O . ALA A 1 92 ? 8.163 -5.312 -10.428 1.00 92.75 92 ALA A O 1
ATOM 684 N N . ASP A 1 93 ? 8.238 -3.427 -11.619 1.00 92.19 93 ASP A N 1
ATOM 685 C CA . ASP A 1 93 ? 9.689 -3.428 -11.789 1.00 92.19 93 ASP A CA 1
ATOM 686 C C . ASP A 1 93 ? 10.410 -2.582 -10.718 1.00 92.19 93 ASP A C 1
ATOM 688 O O . ASP A 1 93 ? 11.607 -2.770 -10.470 1.00 92.19 93 ASP A O 1
ATOM 692 N N . PHE A 1 94 ? 9.709 -1.629 -10.095 1.00 96.06 94 PHE A N 1
ATOM 693 C CA . PHE A 1 94 ? 10.268 -0.744 -9.076 1.00 96.06 94 PHE A CA 1
ATOM 694 C C . PHE A 1 94 ? 10.183 -1.352 -7.673 1.00 96.06 94 PHE A C 1
ATOM 696 O O . PHE A 1 94 ? 9.455 -2.302 -7.395 1.00 96.06 94 PHE A O 1
ATOM 703 N N . GLN A 1 95 ? 10.987 -0.812 -6.753 1.00 96.69 95 GLN A N 1
ATOM 704 C CA . GLN A 1 95 ? 10.954 -1.241 -5.358 1.00 96.69 95 GLN A CA 1
ATOM 705 C C . GLN A 1 95 ? 9.866 -0.484 -4.607 1.00 96.69 95 GLN A C 1
ATOM 707 O O . GLN A 1 95 ? 10.029 0.697 -4.284 1.00 96.69 95 GLN A O 1
ATOM 712 N N . ASN A 1 96 ? 8.795 -1.198 -4.278 1.00 98.00 96 ASN A N 1
ATOM 713 C CA . ASN A 1 96 ? 7.618 -0.634 -3.640 1.00 98.00 96 ASN A CA 1
ATOM 714 C C . ASN A 1 96 ? 7.561 -0.925 -2.139 1.00 98.00 96 ASN A C 1
ATOM 716 O O . ASN A 1 96 ? 7.886 -2.020 -1.682 1.00 98.00 96 ASN A O 1
ATOM 720 N N . GLN A 1 97 ? 7.112 0.064 -1.366 1.00 98.44 97 GLN A N 1
ATOM 721 C CA . GLN A 1 97 ? 6.758 -0.071 0.048 1.00 98.44 97 GLN A CA 1
ATOM 722 C C . GLN A 1 97 ? 5.293 0.305 0.230 1.00 98.44 97 GLN A C 1
ATOM 724 O O . GLN A 1 97 ? 4.855 1.343 -0.273 1.00 98.44 97 GLN A O 1
ATOM 729 N N . LEU A 1 98 ? 4.557 -0.500 0.992 1.00 98.56 98 LEU A N 1
ATOM 730 C CA . LEU A 1 98 ? 3.165 -0.219 1.319 1.00 98.56 98 LEU A CA 1
ATOM 731 C C . LEU A 1 98 ? 3.077 0.461 2.680 1.00 98.56 98 LEU A C 1
ATOM 733 O O . LEU A 1 98 ? 3.608 -0.042 3.673 1.00 98.56 98 LEU A O 1
ATOM 737 N N . LEU A 1 99 ? 2.375 1.587 2.729 1.00 98.00 99 LEU A N 1
ATOM 738 C CA . LEU A 1 99 ? 2.242 2.425 3.913 1.00 98.00 99 LEU A CA 1
ATOM 739 C C . LEU A 1 99 ? 0.766 2.752 4.173 1.00 98.00 99 LEU A C 1
ATOM 741 O O . LEU A 1 99 ? -0.059 2.715 3.260 1.00 98.00 99 LEU A O 1
ATOM 745 N N . PHE A 1 100 ? 0.450 3.154 5.402 1.00 96.50 100 PHE A N 1
ATOM 746 C CA . PHE A 1 100 ? -0.836 3.763 5.739 1.00 96.50 100 PHE A CA 1
ATOM 747 C C . PHE A 1 100 ? -0.690 4.986 6.643 1.00 96.50 100 PHE A C 1
ATOM 749 O O . PHE A 1 100 ? 0.347 5.190 7.281 1.00 96.50 100 PHE A O 1
ATOM 756 N N . SER A 1 101 ? -1.752 5.781 6.713 1.00 94.50 101 SER A N 1
ATOM 757 C CA . SER A 1 101 ? -1.903 6.926 7.608 1.00 94.50 101 SER A CA 1
ATOM 758 C C . SER A 1 101 ? -3.300 6.945 8.215 1.00 94.50 101 SER A C 1
ATOM 760 O O . SER A 1 101 ? -4.260 6.454 7.625 1.00 94.50 101 SER A O 1
ATOM 762 N N . THR A 1 102 ? -3.400 7.548 9.398 1.00 93.12 102 THR A N 1
ATOM 763 C CA . THR A 1 102 ? -4.674 7.863 10.057 1.00 93.12 102 THR A CA 1
ATOM 764 C C . THR A 1 102 ? -4.877 9.362 10.278 1.00 93.12 102 THR A C 1
ATOM 766 O O . THR A 1 102 ? -5.686 9.782 11.107 1.00 93.12 102 THR A O 1
ATOM 769 N N . ASP A 1 103 ? -4.049 10.181 9.635 1.00 88.81 103 ASP A N 1
ATOM 770 C CA . ASP A 1 103 ? -3.940 11.618 9.852 1.00 88.81 103 ASP A CA 1
ATOM 771 C C . ASP A 1 103 ? -3.744 12.372 8.531 1.00 88.81 103 ASP A C 1
ATOM 773 O O . ASP A 1 103 ? -3.001 13.350 8.482 1.00 88.81 103 ASP A O 1
ATOM 777 N N . ASN A 1 104 ? -4.439 11.939 7.471 1.00 84.31 104 ASN A N 1
ATOM 778 C CA . ASN A 1 104 ? -4.405 12.535 6.129 1.00 84.31 104 ASN A CA 1
ATOM 779 C C . ASN A 1 104 ? -2.981 12.614 5.549 1.00 84.31 104 ASN A C 1
ATOM 781 O O . ASN A 1 104 ? -2.540 13.669 5.096 1.00 84.31 104 ASN A O 1
ATOM 785 N N . GLY A 1 105 ? -2.216 11.527 5.661 1.00 87.88 105 GLY A N 1
ATOM 786 C CA . GLY A 1 105 ? -0.859 11.416 5.120 1.00 87.88 105 GLY A CA 1
ATOM 787 C C . GLY A 1 105 ? 0.238 12.139 5.911 1.00 87.88 105 GLY A C 1
ATOM 788 O O . GLY A 1 105 ? 1.396 12.101 5.496 1.00 87.88 105 GLY A O 1
ATOM 789 N N . ASN A 1 106 ? -0.069 12.774 7.050 1.00 89.19 106 ASN A N 1
ATOM 790 C CA . ASN A 1 106 ? 0.942 13.491 7.842 1.00 89.19 106 ASN A CA 1
ATOM 791 C C . ASN A 1 106 ? 1.957 12.539 8.500 1.00 89.19 106 ASN A C 1
ATOM 793 O O . ASN A 1 106 ? 3.150 12.847 8.572 1.00 89.19 106 ASN A O 1
ATOM 797 N N . THR A 1 107 ? 1.495 11.376 8.953 1.00 93.31 107 THR A N 1
ATOM 798 C CA . THR A 1 107 ? 2.301 10.303 9.530 1.00 93.31 107 THR A CA 1
ATOM 799 C C . THR A 1 107 ? 2.075 9.026 8.732 1.00 93.31 107 THR A C 1
ATOM 801 O O . THR A 1 107 ? 0.983 8.462 8.733 1.00 93.31 107 THR A O 1
ATOM 804 N N . LEU A 1 108 ? 3.139 8.535 8.096 1.00 95.19 108 LEU A N 1
ATOM 805 C CA . LEU A 1 108 ? 3.124 7.268 7.369 1.00 95.19 108 LEU A CA 1
ATOM 806 C C . LEU A 1 108 ? 3.710 6.149 8.235 1.00 95.19 108 LEU A C 1
ATOM 808 O O . LEU A 1 108 ? 4.813 6.275 8.773 1.00 95.19 108 LEU A O 1
ATOM 812 N N . THR A 1 109 ? 2.981 5.042 8.344 1.00 96.38 109 THR A N 1
ATOM 813 C CA . THR A 1 109 ? 3.420 3.812 9.011 1.00 96.38 109 THR A CA 1
ATOM 814 C C . THR A 1 109 ? 3.552 2.697 7.981 1.00 96.38 109 THR A C 1
ATOM 816 O O . THR A 1 109 ? 2.676 2.535 7.136 1.00 96.38 109 THR A O 1
ATOM 819 N N . SER A 1 110 ? 4.655 1.945 8.032 1.00 97.00 110 SER A N 1
ATOM 820 C CA . SER A 1 110 ? 4.902 0.845 7.093 1.00 97.00 110 SER A CA 1
ATOM 821 C C . SER A 1 110 ? 4.017 -0.356 7.397 1.00 97.00 110 SER A C 1
ATOM 823 O O . SER A 1 110 ? 3.958 -0.793 8.546 1.00 97.00 110 SER A O 1
ATOM 825 N N . ILE A 1 111 ? 3.349 -0.868 6.363 1.00 98.00 111 ILE A N 1
ATOM 826 C CA . ILE A 1 111 ? 2.652 -2.158 6.360 1.00 98.00 111 ILE A CA 1
ATOM 827 C C . ILE A 1 111 ? 3.626 -3.236 5.879 1.00 98.00 111 ILE A C 1
ATOM 829 O O . ILE A 1 111 ? 3.860 -4.220 6.579 1.00 98.00 111 ILE A O 1
ATOM 833 N N . PHE A 1 112 ? 4.228 -3.015 4.706 1.00 98.00 112 PHE A N 1
ATOM 834 C CA . PHE A 1 112 ? 5.240 -3.884 4.112 1.00 98.00 112 PHE A CA 1
ATOM 835 C C . PHE A 1 112 ? 6.415 -3.047 3.604 1.00 98.00 112 PHE A C 1
ATOM 837 O O . PHE A 1 112 ? 6.250 -2.183 2.741 1.00 98.00 112 PHE A O 1
ATOM 844 N N . ASP A 1 113 ? 7.618 -3.342 4.102 1.00 97.00 113 ASP A N 1
ATOM 845 C CA . ASP A 1 113 ? 8.847 -2.627 3.723 1.00 97.00 113 ASP A CA 1
ATOM 846 C C . ASP A 1 113 ? 9.343 -2.962 2.305 1.00 97.00 113 ASP A C 1
ATOM 848 O O . ASP A 1 113 ? 10.180 -2.238 1.762 1.00 97.00 113 ASP A O 1
ATOM 852 N N . SER A 1 114 ? 8.847 -4.059 1.728 1.00 96.88 114 SER A N 1
ATOM 853 C CA . SER A 1 114 ? 9.049 -4.462 0.336 1.00 96.88 114 SER A CA 1
ATOM 854 C C . SER A 1 114 ? 7.821 -5.230 -0.144 1.00 96.88 114 SER A C 1
ATOM 856 O O . SER A 1 114 ? 7.458 -6.254 0.438 1.00 96.88 114 SER A O 1
ATOM 858 N N . VAL A 1 115 ? 7.182 -4.716 -1.191 1.00 97.88 115 VAL A N 1
ATOM 859 C CA . VAL A 1 115 ? 6.039 -5.325 -1.872 1.00 97.88 115 VAL A CA 1
ATOM 860 C C . VAL A 1 115 ? 6.573 -6.082 -3.080 1.00 97.88 115 VAL A C 1
ATOM 862 O O . VAL A 1 115 ? 6.722 -5.523 -4.158 1.00 97.88 115 VAL A O 1
ATOM 865 N N . SER A 1 116 ? 6.971 -7.332 -2.862 1.00 97.06 116 SER A N 1
ATOM 866 C CA . SER A 1 116 ? 7.459 -8.225 -3.916 1.00 97.06 116 SER A CA 1
ATOM 867 C C . SER A 1 116 ? 7.379 -9.677 -3.460 1.00 97.06 116 SER A C 1
ATOM 869 O O . SER A 1 116 ? 7.452 -9.967 -2.259 1.00 97.06 116 SER A O 1
ATOM 871 N N . SER A 1 117 ? 7.241 -10.597 -4.414 1.00 97.25 117 SER A N 1
ATOM 872 C CA . SER A 1 117 ? 7.119 -12.026 -4.118 1.00 97.25 117 SER A CA 1
ATOM 873 C C . SER A 1 117 ? 7.806 -12.900 -5.165 1.00 97.25 117 SER A C 1
ATOM 875 O O . SER A 1 117 ? 7.799 -12.568 -6.347 1.00 97.25 117 SER A O 1
ATOM 877 N N . PRO A 1 118 ? 8.335 -14.075 -4.787 1.00 97.19 118 PRO A N 1
ATOM 878 C CA . PRO A 1 118 ? 8.774 -15.071 -5.763 1.00 97.19 118 PRO A CA 1
ATOM 879 C C . PRO A 1 118 ? 7.614 -15.684 -6.558 1.00 97.19 118 PRO A C 1
ATOM 881 O O . PRO A 1 118 ? 7.858 -16.336 -7.571 1.00 97.19 118 PRO A O 1
ATOM 884 N N . ASN A 1 119 ? 6.373 -15.504 -6.098 1.00 95.25 119 ASN A N 1
ATOM 885 C CA . ASN A 1 119 ? 5.179 -16.127 -6.662 1.00 95.25 119 ASN A CA 1
ATOM 886 C C . ASN A 1 119 ? 4.228 -15.117 -7.333 1.00 95.25 119 ASN A C 1
ATOM 888 O O . ASN A 1 119 ? 3.128 -15.507 -7.719 1.00 95.25 119 ASN A O 1
ATOM 892 N N . SER A 1 120 ? 4.617 -13.844 -7.452 1.00 94.06 120 SER A N 1
ATOM 893 C CA . SER A 1 120 ? 3.811 -12.795 -8.087 1.00 94.06 120 SER A CA 1
ATOM 894 C C . SER A 1 120 ? 3.744 -12.931 -9.617 1.00 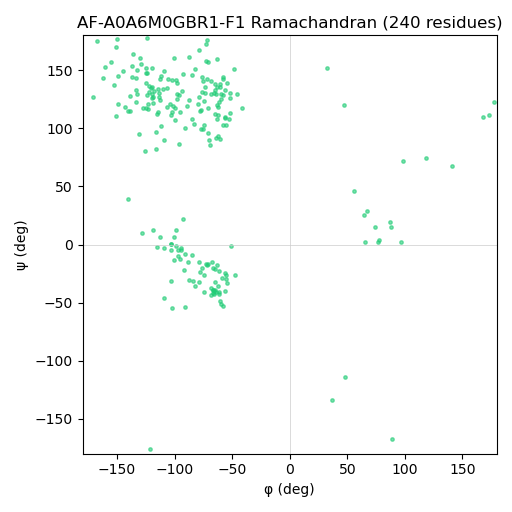94.06 120 SER A C 1
ATOM 896 O O . SER A 1 120 ? 4.425 -13.770 -10.214 1.00 94.06 120 SER A O 1
ATOM 898 N N . ILE A 1 121 ? 2.912 -12.104 -10.264 1.00 91.31 121 ILE A N 1
ATOM 899 C CA . ILE A 1 121 ? 2.799 -11.995 -11.730 1.00 91.31 121 ILE A CA 1
ATOM 900 C C . ILE A 1 121 ? 4.162 -11.678 -12.346 1.00 91.31 121 ILE A C 1
ATOM 902 O O . ILE A 1 121 ? 4.536 -12.267 -13.366 1.00 91.31 121 ILE A O 1
ATOM 906 N N . ARG A 1 122 ? 4.931 -10.803 -11.689 1.00 91.50 122 ARG A N 1
ATOM 907 C CA . ARG A 1 122 ? 6.342 -10.564 -11.986 1.00 91.50 122 ARG A CA 1
ATOM 908 C C . ARG A 1 122 ? 7.229 -11.123 -10.866 1.00 91.50 122 ARG A C 1
ATOM 910 O O . ARG A 1 122 ? 7.595 -10.398 -9.950 1.00 91.50 122 ARG A O 1
ATOM 917 N N . PRO A 1 123 ? 7.657 -12.394 -10.958 1.00 94.06 123 PRO A N 1
ATOM 918 C CA . PRO A 1 123 ? 8.415 -13.030 -9.892 1.00 94.06 123 PRO A CA 1
ATOM 919 C C . PRO A 1 123 ? 9.707 -12.294 -9.533 1.00 94.06 123 PRO A C 1
ATOM 921 O O . PRO A 1 123 ? 10.587 -12.097 -10.377 1.00 94.06 123 PRO A O 1
ATOM 924 N N . ASN A 1 124 ? 9.877 -12.023 -8.243 1.00 94.56 124 ASN A N 1
ATOM 925 C CA . ASN A 1 124 ? 11.131 -11.590 -7.647 1.00 94.56 124 ASN A CA 1
ATOM 926 C C . ASN A 1 124 ? 11.634 -12.658 -6.667 1.00 94.56 124 ASN A C 1
ATOM 928 O O . ASN A 1 124 ? 11.048 -12.874 -5.608 1.00 94.56 124 ASN A O 1
ATOM 932 N N . SER A 1 125 ? 12.746 -13.324 -6.995 1.00 94.62 125 SER A N 1
ATOM 933 C CA . SER A 1 125 ? 13.291 -14.417 -6.175 1.00 94.62 125 SER A CA 1
ATOM 934 C C . SER A 1 125 ? 13.688 -14.007 -4.756 1.00 94.62 125 SER A C 1
ATOM 936 O O . SER A 1 125 ? 13.752 -14.870 -3.883 1.00 94.62 125 SER A O 1
ATOM 938 N N . ASP A 1 126 ? 13.963 -12.720 -4.540 1.00 94.56 126 ASP A N 1
ATOM 939 C CA . ASP A 1 126 ? 14.338 -12.154 -3.244 1.00 94.56 126 ASP A CA 1
ATOM 940 C C . ASP A 1 126 ? 13.149 -11.456 -2.549 1.00 94.56 126 ASP A C 1
ATOM 942 O O . ASP A 1 126 ? 13.323 -10.818 -1.507 1.00 94.56 126 ASP A O 1
ATOM 946 N N . GLY A 1 127 ? 11.941 -11.564 -3.117 1.00 96.00 127 GLY A N 1
ATOM 947 C CA . GLY A 1 127 ? 10.724 -10.975 -2.569 1.00 96.00 127 GLY A CA 1
ATOM 948 C C . GLY A 1 127 ? 10.356 -11.581 -1.208 1.00 96.00 127 GLY A C 1
ATOM 949 O O . GLY A 1 127 ? 10.318 -12.807 -1.081 1.00 96.00 127 GLY A O 1
ATOM 950 N N . PRO A 1 128 ? 10.095 -10.769 -0.165 1.00 97.06 128 PRO A N 1
ATOM 951 C CA . PRO A 1 128 ? 9.878 -11.287 1.183 1.00 97.06 128 PRO A CA 1
ATOM 952 C C . PRO A 1 128 ? 8.435 -11.719 1.460 1.00 97.06 128 PRO A C 1
ATOM 954 O O . PRO A 1 128 ? 8.184 -12.263 2.536 1.00 97.06 128 PRO A O 1
ATOM 957 N N . LEU A 1 129 ? 7.492 -11.432 0.555 1.00 97.81 129 LEU A N 1
ATOM 958 C CA . LEU A 1 129 ? 6.074 -11.699 0.773 1.00 97.81 129 LEU A CA 1
ATOM 959 C C . LEU A 1 129 ? 5.624 -12.999 0.109 1.00 97.81 129 LEU A C 1
ATOM 961 O O . LEU A 1 129 ? 5.991 -13.310 -1.026 1.00 97.81 129 LEU A O 1
ATOM 965 N N . GLU A 1 130 ? 4.744 -13.714 0.799 1.00 97.56 130 GLU A N 1
ATOM 966 C CA . GLU A 1 130 ? 3.931 -14.775 0.205 1.00 97.56 130 GLU A CA 1
ATOM 967 C C . GLU A 1 130 ? 2.585 -14.211 -0.263 1.00 97.56 130 GLU A C 1
ATOM 969 O O . GLU A 1 130 ? 2.024 -13.311 0.370 1.00 97.56 130 GLU A O 1
ATOM 974 N N . LEU A 1 131 ? 2.029 -14.753 -1.351 1.00 97.00 131 LEU A N 1
ATOM 975 C CA . LEU A 1 131 ? 0.687 -14.360 -1.788 1.00 97.00 131 LEU A CA 1
ATOM 976 C C . LEU A 1 131 ? -0.342 -14.682 -0.695 1.00 97.00 131 LEU A C 1
ATOM 978 O O . LEU A 1 131 ? -0.326 -15.760 -0.098 1.00 97.00 131 LEU A O 1
ATOM 982 N N . GLY A 1 132 ? -1.242 -13.740 -0.431 1.00 97.62 132 GLY A N 1
ATOM 983 C CA . GLY A 1 132 ? -2.226 -13.818 0.646 1.00 97.62 132 GLY A CA 1
ATOM 984 C C . GLY A 1 132 ? -1.663 -13.519 2.036 1.00 97.62 132 GLY A C 1
ATOM 985 O O . GLY A 1 132 ? -2.405 -13.640 3.011 1.00 97.62 132 GLY A O 1
ATOM 986 N N . GLN A 1 133 ? -0.388 -13.137 2.175 1.00 98.38 133 GLN A N 1
ATOM 987 C CA . GLN A 1 133 ? 0.180 -12.765 3.470 1.00 98.38 133 GLN A CA 1
ATOM 988 C C . GLN A 1 133 ? -0.576 -11.578 4.076 1.00 98.38 133 GLN A C 1
ATOM 990 O O . GLN A 1 133 ? -0.706 -10.526 3.450 1.00 98.38 133 GLN A O 1
ATOM 995 N N . GLY A 1 134 ? -1.056 -11.759 5.308 1.00 97.88 134 GLY A N 1
ATOM 996 C CA . GLY A 1 134 ? -1.876 -10.785 6.017 1.00 97.88 134 GLY A CA 1
ATOM 997 C C . GLY A 1 134 ? -1.163 -10.115 7.187 1.00 97.88 134 GLY A C 1
ATOM 998 O O . GLY A 1 134 ? -0.359 -10.739 7.889 1.00 97.88 134 GLY A O 1
ATOM 999 N N . VAL A 1 135 ? -1.538 -8.866 7.456 1.00 98.25 135 VAL A N 1
ATOM 1000 C CA . VAL A 1 135 ? -1.223 -8.147 8.696 1.00 98.25 135 VAL A CA 1
ATOM 1001 C C . VAL A 1 135 ? -2.462 -7.456 9.269 1.00 98.25 135 VAL A C 1
ATOM 1003 O O . VAL A 1 135 ? -3.354 -7.046 8.532 1.00 98.25 135 VAL A O 1
ATOM 1006 N N . SER A 1 136 ? -2.505 -7.318 10.590 1.00 97.50 136 SER A N 1
ATOM 1007 C CA . SER A 1 136 ? -3.447 -6.474 11.325 1.00 97.50 136 SER A CA 1
ATOM 1008 C C . SER A 1 136 ? -2.804 -5.111 11.569 1.00 97.50 136 SER A C 1
ATOM 1010 O O . SER A 1 136 ? -1.652 -5.036 12.001 1.00 97.50 136 SER A O 1
ATOM 1012 N N . LEU A 1 137 ? -3.547 -4.039 11.289 1.00 96.19 137 LEU A N 1
ATOM 1013 C CA . LEU A 1 137 ? -3.193 -2.658 11.636 1.00 96.19 137 LEU A CA 1
ATOM 1014 C C . LEU A 1 137 ? -3.756 -2.253 13.012 1.00 96.19 137 LEU A C 1
ATOM 1016 O O . LEU A 1 137 ? -3.423 -1.181 13.522 1.00 96.19 137 LEU A O 1
ATOM 1020 N N . GLY A 1 138 ? -4.592 -3.106 13.611 1.00 93.56 138 GLY A N 1
ATOM 1021 C CA . GLY A 1 138 ? -5.249 -2.891 14.893 1.00 93.56 138 GLY A CA 1
ATOM 1022 C C . GLY A 1 138 ? -6.594 -2.170 14.787 1.00 93.56 138 GLY A C 1
ATOM 1023 O O . GLY A 1 138 ? -7.176 -2.026 13.712 1.00 93.56 138 GLY A O 1
ATOM 1024 N N . SER A 1 139 ? -7.087 -1.731 15.945 1.00 93.31 139 SER A N 1
ATOM 1025 C CA . SER A 1 139 ? -8.391 -1.085 16.102 1.00 93.31 139 SER A CA 1
ATOM 1026 C C . SER A 1 139 ? -8.340 0.414 15.817 1.00 93.31 139 SER A C 1
ATOM 1028 O O . SER A 1 139 ? -7.401 1.094 16.246 1.00 93.31 139 SER A O 1
ATOM 1030 N N . PHE A 1 140 ? -9.412 0.957 15.247 1.00 92.25 140 PHE A N 1
ATOM 1031 C CA . PHE A 1 140 ? -9.575 2.391 15.019 1.00 92.25 140 PHE A CA 1
ATOM 1032 C C . PHE A 1 140 ? -10.959 2.865 15.454 1.00 92.25 140 PHE A C 1
ATOM 1034 O O . PHE A 1 140 ? -11.959 2.170 15.294 1.00 92.25 140 PHE A O 1
ATOM 1041 N N . SER A 1 141 ? -11.024 4.075 16.003 1.00 91.56 141 SER A N 1
ATOM 1042 C CA . SER A 1 141 ? -12.296 4.710 16.332 1.00 91.56 141 SER A CA 1
ATOM 1043 C C . SER A 1 141 ? -13.026 5.179 15.077 1.00 91.56 141 SER A C 1
ATOM 1045 O O . SER A 1 141 ? -12.418 5.503 14.056 1.00 91.56 141 SER A O 1
ATOM 1047 N N . SER A 1 142 ? -14.336 5.335 15.199 1.00 90.69 142 SER A N 1
ATOM 1048 C CA . SER A 1 142 ? -15.141 6.113 14.267 1.00 90.69 142 SER A CA 1
ATOM 1049 C C . SER A 1 142 ? -14.526 7.490 13.990 1.00 90.69 142 SER A C 1
ATOM 1051 O O . SER A 1 142 ? -13.860 8.098 14.829 1.00 90.69 142 SER A O 1
ATOM 1053 N N . SER A 1 143 ? -14.789 8.009 12.795 1.00 88.31 143 SER A N 1
ATOM 1054 C CA . SER A 1 143 ? -14.237 9.245 12.228 1.00 88.31 143 SER A CA 1
ATOM 1055 C C . SER A 1 143 ? -12.729 9.238 11.950 1.00 88.31 143 SER A C 1
ATOM 1057 O O . SER A 1 143 ? -12.209 10.258 11.497 1.00 88.31 143 SER A O 1
ATOM 1059 N N . THR A 1 144 ? -12.016 8.130 12.178 1.00 90.44 144 THR A N 1
ATOM 1060 C CA . THR A 1 144 ? -10.654 7.973 11.657 1.00 90.44 144 THR A CA 1
ATOM 1061 C C . THR A 1 144 ? -10.704 7.922 10.132 1.00 90.44 144 THR A C 1
ATOM 1063 O O . THR A 1 144 ? -11.496 7.175 9.564 1.00 90.44 144 THR A O 1
ATOM 1066 N N . VAL A 1 145 ? -9.866 8.720 9.474 1.00 89.56 145 VAL A N 1
ATOM 1067 C CA . VAL A 1 145 ? -9.626 8.624 8.029 1.00 89.56 145 VAL A CA 1
ATOM 1068 C C . VAL A 1 145 ? -8.479 7.651 7.840 1.00 89.56 145 VAL A C 1
ATOM 1070 O O . VAL A 1 145 ? -7.411 7.891 8.394 1.00 89.56 145 VAL A O 1
ATOM 1073 N N . LEU A 1 146 ? -8.707 6.549 7.135 1.00 91.50 146 LEU A N 1
ATOM 1074 C CA . LEU A 1 146 ? -7.678 5.555 6.856 1.00 91.50 146 LEU A CA 1
ATOM 1075 C C . LEU A 1 146 ? -7.184 5.717 5.419 1.00 91.50 146 LEU A C 1
ATOM 1077 O O . LEU A 1 146 ? -7.923 5.431 4.488 1.00 91.50 146 LEU A O 1
ATOM 1081 N N . ASP A 1 147 ? -5.928 6.110 5.243 1.00 92.50 147 ASP A N 1
ATOM 1082 C CA . ASP A 1 147 ? -5.330 6.297 3.921 1.00 92.50 147 ASP A CA 1
ATOM 1083 C C . ASP A 1 147 ? -4.233 5.272 3.656 1.00 92.50 147 ASP A C 1
ATOM 1085 O O . ASP A 1 147 ? -3.432 4.967 4.542 1.00 92.50 147 ASP A O 1
ATOM 1089 N N . PHE A 1 148 ? -4.149 4.802 2.412 1.00 95.81 148 PHE A N 1
ATOM 1090 C CA . PHE A 1 148 ? -3.098 3.905 1.935 1.00 95.81 148 PHE A CA 1
ATOM 1091 C C . PHE A 1 148 ? -2.195 4.614 0.934 1.00 95.81 148 PHE A C 1
ATOM 1093 O O . PHE A 1 148 ? -2.656 5.433 0.136 1.00 95.81 148 PHE A O 1
ATOM 1100 N N . PHE A 1 149 ? -0.907 4.275 0.972 1.00 97.56 149 PHE A N 1
ATOM 1101 C CA . PHE A 1 149 ? 0.097 4.859 0.094 1.00 97.56 149 PHE A CA 1
ATOM 1102 C C . PHE A 1 149 ? 1.051 3.799 -0.437 1.00 97.56 149 PHE A C 1
ATOM 1104 O O . PHE A 1 149 ? 1.474 2.903 0.299 1.00 97.56 149 PHE A O 1
ATOM 1111 N N . LEU A 1 150 ? 1.464 3.978 -1.688 1.00 98.25 150 LEU A N 1
ATOM 1112 C CA . LEU A 1 150 ? 2.587 3.271 -2.278 1.00 98.25 150 LEU A CA 1
ATOM 1113 C C . LEU A 1 150 ? 3.778 4.216 -2.355 1.00 98.25 150 LEU A C 1
ATOM 1115 O O . LEU A 1 150 ? 3.716 5.275 -2.979 1.00 98.25 150 LEU A O 1
ATOM 1119 N N . LYS A 1 151 ? 4.875 3.840 -1.708 1.00 98.50 151 LYS A N 1
ATOM 1120 C CA . LYS A 1 151 ? 6.156 4.515 -1.869 1.00 98.50 151 LYS A CA 1
ATOM 1121 C C . LYS A 1 151 ? 7.006 3.706 -2.834 1.00 98.50 151 LYS A C 1
ATOM 1123 O O . LYS A 1 151 ? 7.514 2.649 -2.469 1.00 98.50 151 LYS A O 1
ATOM 1128 N N . SER A 1 152 ? 7.167 4.238 -4.033 1.00 98.19 152 SER A N 1
ATOM 1129 C CA . SER A 1 152 ? 7.894 3.621 -5.134 1.00 98.19 152 SER A CA 1
ATOM 1130 C C . SER A 1 152 ? 9.309 4.170 -5.221 1.00 98.19 152 SER A C 1
ATOM 1132 O O . SER A 1 152 ? 9.524 5.369 -5.023 1.00 98.19 152 SER A O 1
ATOM 1134 N N . THR A 1 153 ? 10.286 3.302 -5.479 1.00 98.31 153 THR A N 1
ATOM 1135 C CA . THR A 1 153 ? 11.684 3.673 -5.722 1.00 98.31 153 THR A CA 1
ATOM 1136 C C . THR A 1 153 ? 12.158 3.105 -7.051 1.00 98.31 153 THR A C 1
ATOM 1138 O O . THR A 1 153 ? 12.238 1.886 -7.218 1.00 98.31 153 THR A O 1
ATOM 1141 N N . ASP A 1 154 ? 12.518 4.000 -7.969 1.00 96.50 154 ASP A N 1
ATOM 1142 C CA . ASP A 1 154 ? 12.961 3.650 -9.316 1.00 96.50 154 ASP A CA 1
ATOM 1143 C C . ASP A 1 154 ? 14.370 3.018 -9.340 1.00 96.50 154 ASP A C 1
ATOM 1145 O O . ASP A 1 154 ? 15.090 2.943 -8.337 1.00 96.50 154 ASP A O 1
ATOM 1149 N N . PHE A 1 155 ? 14.812 2.596 -10.528 1.00 95.75 155 PHE A N 1
ATOM 1150 C CA . PHE A 1 155 ? 16.120 1.960 -10.727 1.00 95.75 155 PHE A CA 1
ATOM 1151 C C . PHE A 1 155 ? 17.339 2.844 -10.416 1.00 95.75 155 PHE A C 1
ATOM 1153 O O . PHE A 1 155 ? 18.449 2.324 -10.283 1.00 95.75 155 PHE A O 1
ATOM 1160 N N . VAL A 1 156 ? 17.173 4.169 -10.344 1.00 96.38 156 VAL A N 1
ATOM 1161 C CA . VAL A 1 156 ? 18.254 5.114 -10.017 1.00 96.38 156 VAL A CA 1
ATOM 1162 C C . VAL A 1 156 ? 18.166 5.631 -8.577 1.00 96.38 156 VAL A C 1
ATOM 1164 O O . VAL A 1 156 ? 19.038 6.389 -8.149 1.00 96.38 156 VAL A O 1
ATOM 1167 N N . GLY A 1 157 ? 17.171 5.174 -7.811 1.00 96.50 157 GLY A N 1
ATOM 1168 C CA . GLY A 1 157 ? 16.963 5.509 -6.407 1.00 96.50 157 GLY A CA 1
ATOM 1169 C C . GLY A 1 157 ? 16.123 6.767 -6.171 1.00 96.50 157 GLY A C 1
ATOM 1170 O O . GLY A 1 157 ? 16.145 7.296 -5.059 1.00 96.50 157 GLY A O 1
ATOM 1171 N N . THR A 1 158 ? 15.410 7.272 -7.181 1.00 97.81 158 THR A N 1
ATOM 1172 C CA . THR A 1 158 ? 14.393 8.315 -6.987 1.00 97.81 158 THR A CA 1
ATOM 1173 C C . THR A 1 158 ? 13.179 7.691 -6.327 1.00 97.81 158 THR A C 1
ATOM 1175 O O . THR A 1 158 ? 12.726 6.632 -6.750 1.00 97.81 158 THR A O 1
ATOM 1178 N N . THR A 1 159 ? 12.626 8.363 -5.323 1.00 98.00 159 THR A N 1
ATOM 1179 C CA . THR A 1 159 ? 11.458 7.868 -4.602 1.00 98.00 159 THR A CA 1
ATOM 1180 C C . THR A 1 159 ? 10.291 8.834 -4.730 1.00 98.00 159 THR A C 1
ATOM 1182 O O . THR A 1 159 ? 10.457 10.035 -4.505 1.00 98.00 159 THR A O 1
ATOM 1185 N N . PHE A 1 160 ? 9.108 8.289 -4.997 1.00 98.00 160 PHE A N 1
ATOM 1186 C CA . PHE A 1 160 ? 7.833 8.999 -4.950 1.00 98.00 160 PHE A CA 1
ATOM 1187 C C . PHE A 1 160 ? 6.866 8.277 -4.016 1.00 98.00 160 PHE A C 1
ATOM 1189 O O . PHE A 1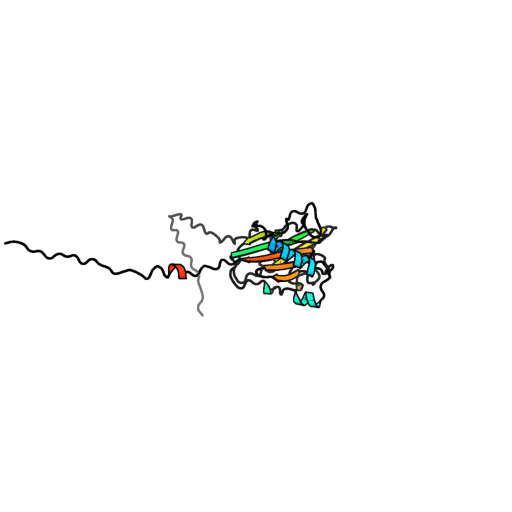 160 ? 6.961 7.066 -3.831 1.00 98.00 160 PHE A O 1
ATOM 1196 N N . THR A 1 161 ? 5.948 9.027 -3.413 1.00 97.94 161 THR A N 1
ATOM 1197 C CA . THR A 1 161 ? 4.865 8.467 -2.603 1.00 97.94 161 THR A CA 1
ATOM 1198 C C . THR A 1 161 ? 3.546 8.866 -3.235 1.00 97.94 161 THR A C 1
ATOM 1200 O O . THR A 1 161 ? 3.309 10.056 -3.441 1.00 97.94 161 THR A O 1
ATOM 1203 N N . PHE A 1 162 ? 2.704 7.877 -3.504 1.00 97.25 162 PHE A N 1
ATOM 1204 C CA . PHE A 1 162 ? 1.396 8.041 -4.113 1.00 97.25 162 PHE A CA 1
ATOM 1205 C C . PHE A 1 162 ? 0.313 7.563 -3.152 1.00 97.25 162 PHE A C 1
ATOM 1207 O O . PHE A 1 162 ? 0.435 6.489 -2.569 1.00 97.25 162 PHE A O 1
ATOM 1214 N N . GLY A 1 163 ? -0.723 8.371 -2.967 1.00 94.38 163 GLY A N 1
ATOM 1215 C CA . GLY A 1 163 ? -1.888 8.087 -2.140 1.00 94.38 163 GLY A CA 1
ATOM 1216 C C . GLY A 1 163 ? -3.192 8.133 -2.933 1.00 94.38 163 GLY A C 1
ATOM 1217 O O . GLY A 1 163 ? -3.209 8.314 -4.155 1.00 94.38 163 GLY A O 1
ATOM 1218 N N . LEU A 1 164 ? -4.298 7.966 -2.203 1.00 90.00 164 LEU A N 1
ATOM 1219 C CA . LEU A 1 164 ? -5.656 7.931 -2.758 1.00 90.00 164 LEU A CA 1
ATOM 1220 C C . LEU A 1 164 ? -6.080 9.281 -3.339 1.00 90.00 164 LEU A C 1
ATOM 1222 O O . LEU A 1 164 ? -6.683 9.333 -4.410 1.00 90.00 164 LEU A O 1
ATOM 1226 N N . ASP A 1 165 ? -5.747 10.367 -2.639 1.00 89.75 165 ASP A N 1
ATOM 1227 C CA . ASP A 1 165 ? -6.015 11.732 -3.078 1.00 89.75 165 ASP A CA 1
ATOM 1228 C C . ASP A 1 165 ? -5.007 12.157 -4.149 1.00 89.75 165 ASP A C 1
ATOM 1230 O O . ASP A 1 165 ? -3.890 12.587 -3.851 1.00 89.75 165 ASP A O 1
ATOM 1234 N N . SER A 1 166 ? -5.429 12.082 -5.412 1.00 91.62 166 SER A N 1
ATOM 1235 C CA . SER A 1 166 ? -4.623 12.515 -6.558 1.00 91.62 166 SER A CA 1
ATOM 1236 C C . SER A 1 166 ? -4.138 13.960 -6.453 1.00 91.62 166 SER A C 1
ATOM 1238 O O . SER A 1 166 ? -3.077 14.276 -6.982 1.00 91.62 166 SER A O 1
ATOM 1240 N N . THR A 1 167 ? -4.831 14.842 -5.724 1.00 90.94 167 THR A N 1
ATOM 1241 C CA . THR A 1 167 ? -4.386 16.235 -5.545 1.00 90.94 167 THR A CA 1
ATOM 1242 C C . THR A 1 167 ? -3.163 16.367 -4.636 1.00 90.94 167 THR A C 1
ATOM 1244 O O . THR A 1 167 ? -2.480 17.393 -4.671 1.00 90.94 167 THR A O 1
ATOM 1247 N N . GLN A 1 168 ? -2.872 15.331 -3.847 1.00 90.75 168 GLN A N 1
ATOM 1248 C CA . GLN A 1 168 ? -1.690 15.230 -2.993 1.00 90.75 168 GLN A CA 1
ATOM 1249 C C . GLN A 1 168 ? -0.557 14.433 -3.654 1.00 90.75 168 GLN A C 1
ATOM 1251 O O . GLN A 1 168 ? 0.572 14.459 -3.158 1.00 90.75 168 GLN A O 1
ATOM 1256 N N . ASN A 1 169 ? -0.827 13.768 -4.782 1.00 95.56 169 ASN A N 1
ATOM 1257 C CA . ASN A 1 169 ? 0.189 13.031 -5.523 1.00 95.56 169 ASN A CA 1
ATOM 1258 C C . ASN A 1 169 ? 1.166 13.996 -6.224 1.00 95.56 169 ASN A C 1
ATOM 1260 O O . ASN A 1 169 ? 0.744 15.042 -6.726 1.00 95.56 169 ASN A O 1
ATOM 1264 N N . PRO A 1 170 ? 2.475 13.673 -6.290 1.00 96.62 170 PRO A N 1
ATOM 1265 C CA . PRO A 1 170 ? 3.500 14.572 -6.832 1.00 96.62 170 PRO A CA 1
ATOM 1266 C C . PRO A 1 170 ? 3.276 15.064 -8.274 1.00 96.62 170 PRO A C 1
ATOM 1268 O O . PRO A 1 170 ? 3.808 16.109 -8.650 1.00 96.62 170 PRO A O 1
ATOM 1271 N N . ASP A 1 171 ? 2.519 14.324 -9.081 1.00 97.12 171 ASP A N 1
ATOM 1272 C CA . ASP A 1 171 ? 2.156 14.636 -10.470 1.00 97.12 171 ASP A CA 1
ATOM 1273 C C . ASP A 1 171 ? 0.679 15.021 -10.657 1.00 97.12 171 ASP A C 1
ATOM 1275 O O . ASP A 1 171 ? 0.277 15.392 -11.762 1.00 97.12 171 ASP A O 1
ATOM 1279 N N . GLY A 1 172 ? -0.126 14.977 -9.594 1.00 95.25 172 GLY A N 1
ATOM 1280 C CA . GLY A 1 172 ? -1.557 15.254 -9.662 1.00 95.25 172 GLY A CA 1
ATOM 1281 C C . GLY A 1 172 ? -2.395 14.140 -10.301 1.00 95.25 172 GLY A C 1
ATOM 1282 O O . GLY A 1 172 ? -3.527 14.415 -10.705 1.00 95.25 172 GLY A O 1
ATOM 1283 N N . LEU A 1 173 ? -1.858 12.924 -10.464 1.00 94.75 173 LEU A N 1
ATOM 1284 C CA . LEU A 1 173 ? -2.547 11.809 -11.120 1.00 94.75 173 LEU A CA 1
ATOM 1285 C C . LEU A 1 173 ? -3.141 10.813 -10.119 1.00 94.75 173 LEU A C 1
ATOM 1287 O O . LEU A 1 173 ? -2.772 10.763 -8.945 1.00 94.75 173 LEU A O 1
ATOM 1291 N N . GLN A 1 174 ? -4.102 10.014 -10.589 1.00 94.31 174 GLN A N 1
ATOM 1292 C CA . GLN A 1 174 ? -4.659 8.909 -9.812 1.00 94.31 174 GLN A CA 1
ATOM 1293 C C . GLN A 1 174 ? -3.712 7.711 -9.876 1.00 94.31 174 GLN A C 1
ATOM 1295 O O . GLN A 1 174 ? -3.478 7.181 -10.958 1.00 94.31 174 GLN A O 1
ATOM 1300 N N . HIS A 1 175 ? -3.242 7.255 -8.718 1.00 95.56 175 HIS A N 1
ATOM 1301 C CA . HIS A 1 175 ? -2.312 6.124 -8.593 1.00 95.56 175 HIS A CA 1
ATOM 1302 C C . HIS A 1 175 ? -2.898 4.924 -7.858 1.00 95.56 175 HIS A C 1
ATOM 1304 O O . HIS A 1 175 ? -2.231 3.909 -7.715 1.00 95.56 175 HIS A O 1
ATOM 1310 N N . ILE A 1 176 ? -4.138 5.034 -7.380 1.00 94.06 176 ILE A N 1
ATOM 1311 C CA . ILE A 1 176 ? -4.815 3.956 -6.665 1.00 94.06 176 ILE A CA 1
ATOM 1312 C C . ILE A 1 176 ? -6.228 3.809 -7.213 1.00 94.06 176 ILE A C 1
ATOM 1314 O O . ILE A 1 176 ? -6.948 4.798 -7.354 1.00 94.06 176 ILE A O 1
ATOM 1318 N N . VAL A 1 177 ? -6.634 2.581 -7.492 1.00 91.88 177 VAL A N 1
ATOM 1319 C CA . VAL A 1 177 ? -8.007 2.221 -7.855 1.00 91.88 177 VAL A CA 1
ATOM 1320 C C . VAL A 1 177 ? -8.558 1.232 -6.845 1.00 91.88 177 VAL A C 1
ATOM 1322 O O . VAL A 1 177 ? -7.805 0.475 -6.234 1.00 91.88 177 VAL A O 1
ATOM 1325 N N . ALA A 1 178 ? -9.874 1.242 -6.665 1.00 90.25 178 ALA A N 1
ATOM 1326 C CA . ALA A 1 178 ? -10.549 0.388 -5.708 1.00 90.25 178 ALA A CA 1
ATOM 1327 C C . ALA A 1 178 ? -11.646 -0.455 -6.366 1.00 90.25 178 ALA A C 1
ATOM 1329 O O . ALA A 1 178 ? -12.432 0.039 -7.176 1.00 90.25 178 ALA A O 1
ATOM 1330 N N . TYR A 1 179 ? -11.726 -1.718 -5.954 1.00 84.69 179 TYR A N 1
ATOM 1331 C CA . TYR A 1 179 ? -12.798 -2.643 -6.295 1.00 84.69 179 TYR A CA 1
ATOM 1332 C C . TYR A 1 179 ? -13.419 -3.165 -5.001 1.00 84.69 179 TYR A C 1
ATOM 1334 O O . TYR A 1 179 ? -12.744 -3.774 -4.171 1.00 84.69 179 TYR A O 1
ATOM 1342 N N . GLU A 1 180 ? -14.715 -2.940 -4.820 1.00 83.50 180 GLU A N 1
ATOM 1343 C CA . GLU A 1 180 ? -15.452 -3.543 -3.712 1.00 83.50 180 GLU A CA 1
ATOM 1344 C C . GLU A 1 180 ? -15.794 -4.998 -4.051 1.00 83.50 180 GLU A C 1
ATOM 1346 O O . GLU A 1 180 ? -16.370 -5.291 -5.101 1.00 83.50 180 GLU A O 1
ATOM 1351 N N . THR A 1 181 ? -15.441 -5.920 -3.158 1.00 79.06 181 THR A N 1
ATOM 1352 C CA . THR A 1 181 ? -15.683 -7.356 -3.328 1.00 79.06 181 THR A CA 1
ATOM 1353 C C . THR A 1 181 ? -16.105 -7.955 -1.991 1.00 79.06 181 THR A C 1
ATOM 1355 O O . THR A 1 181 ? -15.300 -8.026 -1.066 1.00 79.06 181 THR A O 1
ATOM 1358 N N . GLN A 1 182 ? -17.342 -8.450 -1.897 1.00 76.88 182 GLN A N 1
ATOM 1359 C CA . GLN A 1 182 ? -17.876 -9.065 -0.673 1.00 76.88 182 GLN A CA 1
ATOM 1360 C C . GLN A 1 182 ? -17.610 -8.183 0.573 1.00 76.88 182 GLN A C 1
ATOM 1362 O O . GLN A 1 182 ? -18.136 -7.076 0.645 1.00 76.88 182 GLN A O 1
ATOM 1367 N N . ASP A 1 183 ? -16.779 -8.659 1.508 1.00 88.62 183 ASP A N 1
ATOM 1368 C CA . ASP A 1 183 ? -16.384 -7.981 2.754 1.00 88.62 183 ASP A CA 1
ATOM 1369 C C . ASP A 1 183 ? -15.009 -7.277 2.663 1.00 88.62 183 ASP A C 1
ATOM 1371 O O . ASP A 1 183 ? -14.418 -6.915 3.684 1.00 88.62 183 ASP A O 1
ATOM 1375 N N . PHE A 1 184 ? -14.464 -7.133 1.453 1.00 92.50 184 PHE A N 1
ATOM 1376 C CA . PHE A 1 184 ? -13.133 -6.595 1.188 1.00 92.50 184 PHE A CA 1
ATOM 1377 C C . PHE A 1 184 ? -13.173 -5.398 0.237 1.00 92.50 184 PHE A C 1
ATOM 1379 O O . PHE A 1 184 ? -13.961 -5.332 -0.708 1.00 92.50 184 PHE A O 1
ATOM 1386 N N . LEU A 1 185 ? -12.230 -4.489 0.455 1.00 91.81 185 LEU A N 1
ATOM 1387 C CA . LEU A 1 185 ? -11.839 -3.466 -0.498 1.00 91.81 185 LEU A CA 1
ATOM 1388 C C . LEU A 1 185 ? -10.517 -3.886 -1.139 1.00 91.81 185 LEU A C 1
ATOM 1390 O O . LEU A 1 185 ? -9.486 -3.933 -0.467 1.00 91.81 185 LEU A O 1
ATOM 1394 N N . LEU A 1 186 ? -10.546 -4.216 -2.424 1.00 93.19 186 LEU A N 1
ATOM 1395 C CA . LEU A 1 186 ? -9.347 -4.532 -3.189 1.00 93.19 186 LEU A CA 1
ATOM 1396 C C . LEU A 1 186 ? -8.769 -3.230 -3.749 1.00 93.19 186 LEU A C 1
ATOM 1398 O O . LEU A 1 186 ? -9.476 -2.495 -4.435 1.00 93.19 186 LEU A O 1
ATOM 1402 N N . LEU A 1 187 ? -7.506 -2.937 -3.454 1.00 94.38 187 LEU A N 1
ATOM 1403 C CA . LEU A 1 187 ? -6.807 -1.744 -3.925 1.00 94.38 187 LEU A CA 1
ATOM 1404 C C . LEU A 1 187 ? -5.699 -2.150 -4.897 1.00 94.38 187 LEU A C 1
ATOM 1406 O O . LEU A 1 187 ? -4.841 -2.956 -4.535 1.00 94.38 187 LEU A O 1
ATOM 1410 N N . GLY A 1 188 ? -5.732 -1.587 -6.104 1.00 94.69 188 GLY A N 1
ATOM 1411 C CA . GLY A 1 188 ? -4.672 -1.692 -7.109 1.00 94.69 188 GLY A CA 1
ATOM 1412 C C . GLY A 1 188 ? -3.898 -0.382 -7.205 1.00 94.69 188 GLY A C 1
ATOM 1413 O O . GLY A 1 188 ? -4.496 0.691 -7.084 1.00 94.69 188 GLY A O 1
ATOM 1414 N N . PHE A 1 189 ? -2.587 -0.460 -7.402 1.00 96.31 189 PHE A N 1
ATOM 1415 C CA . PHE A 1 189 ? -1.685 0.687 -7.389 1.00 96.31 189 PHE A CA 1
ATOM 1416 C C . PHE A 1 189 ? -0.874 0.783 -8.683 1.00 96.31 189 PHE A C 1
ATOM 1418 O O . PHE A 1 189 ? -0.519 -0.236 -9.261 1.00 96.31 189 PHE A O 1
ATOM 1425 N N . GLU A 1 190 ? -0.564 2.016 -9.079 1.00 95.88 190 GLU A N 1
ATOM 1426 C CA . GLU A 1 190 ? 0.359 2.383 -10.158 1.00 95.88 190 GLU A CA 1
ATOM 1427 C C . GLU A 1 190 ? 1.579 3.090 -9.540 1.00 95.88 190 GLU A C 1
ATOM 1429 O O . GLU A 1 190 ? 1.419 4.052 -8.777 1.00 95.88 190 GLU A O 1
ATOM 1434 N N . ASP A 1 191 ? 2.790 2.625 -9.835 1.00 96.50 191 ASP A N 1
ATOM 1435 C CA . ASP A 1 191 ? 4.019 2.991 -9.123 1.00 96.50 191 ASP A CA 1
ATOM 1436 C C . ASP A 1 191 ? 4.916 3.998 -9.861 1.00 96.50 191 ASP A C 1
ATOM 1438 O O . ASP A 1 191 ? 5.904 4.488 -9.291 1.00 96.50 191 ASP A O 1
ATOM 1442 N N . ILE A 1 192 ? 4.558 4.358 -11.099 1.00 96.75 192 ILE A N 1
ATOM 1443 C CA . ILE A 1 192 ? 5.372 5.217 -11.961 1.00 96.75 192 ILE A CA 1
ATOM 1444 C C . ILE A 1 192 ? 4.843 6.650 -11.981 1.00 96.75 192 ILE A C 1
ATOM 1446 O O . ILE A 1 192 ? 3.769 6.929 -12.511 1.00 96.75 192 ILE A O 1
ATOM 1450 N N . PHE A 1 193 ? 5.668 7.606 -11.539 1.00 96.88 193 PHE A N 1
ATOM 1451 C CA . PHE A 1 193 ? 5.396 9.041 -11.711 1.00 96.88 193 PHE A CA 1
ATOM 1452 C C . PHE A 1 193 ? 5.078 9.372 -13.180 1.00 96.88 193 PHE A C 1
ATOM 1454 O O . PHE A 1 193 ? 5.873 9.093 -14.081 1.00 96.88 193 PHE A O 1
ATOM 1461 N N . GLY A 1 194 ? 3.943 10.023 -13.422 1.00 96.19 194 GLY A N 1
ATOM 1462 C CA . GLY A 1 194 ? 3.401 10.267 -14.758 1.00 96.19 194 GLY A CA 1
ATOM 1463 C C . GLY A 1 194 ? 2.334 9.259 -15.202 1.00 96.19 194 GLY A C 1
ATOM 1464 O O . GLY A 1 194 ? 1.830 9.402 -16.317 1.00 96.19 194 GLY A O 1
ATOM 1465 N N . GLY A 1 195 ? 1.962 8.303 -14.342 1.00 90.19 195 GLY A N 1
ATOM 1466 C CA . GLY A 1 195 ? 0.801 7.422 -14.505 1.00 90.19 195 GLY A CA 1
ATOM 1467 C C . GLY A 1 195 ? 1.040 6.142 -15.308 1.00 90.19 195 GLY A C 1
ATOM 1468 O O . GLY A 1 195 ? 0.064 5.607 -15.820 1.00 90.19 195 GLY A O 1
ATOM 1469 N N . GLY A 1 196 ? 2.301 5.720 -15.455 1.00 91.94 196 GLY A N 1
ATOM 1470 C CA . GLY A 1 196 ? 2.727 4.437 -16.036 1.00 91.94 196 GLY A CA 1
ATOM 1471 C C . GLY A 1 196 ? 1.918 3.904 -17.217 1.00 91.94 196 GLY A C 1
ATOM 1472 O O . GLY A 1 196 ? 1.665 4.622 -18.194 1.00 91.94 196 GLY A O 1
ATOM 1473 N N . ASP A 1 197 ? 1.590 2.615 -17.163 1.00 91.38 197 ASP A N 1
ATOM 1474 C CA . ASP A 1 197 ? 0.777 1.936 -18.170 1.00 91.38 197 ASP A CA 1
ATOM 1475 C C . ASP A 1 197 ? -0.696 1.805 -17.764 1.00 91.38 197 ASP A C 1
ATOM 1477 O O . ASP A 1 197 ? -1.515 1.424 -18.604 1.00 91.38 197 ASP A O 1
ATOM 1481 N N . ARG A 1 198 ? -1.062 2.281 -16.564 1.00 91.44 198 ARG A N 1
ATOM 1482 C CA . ARG A 1 198 ? -2.447 2.439 -16.092 1.00 91.44 198 ARG A CA 1
ATOM 1483 C C . ARG A 1 198 ? -3.178 1.119 -15.955 1.00 91.44 198 ARG A C 1
ATOM 1485 O O . ARG A 1 198 ? -4.409 1.088 -16.074 1.00 91.44 198 ARG A O 1
ATOM 1492 N N . ASP A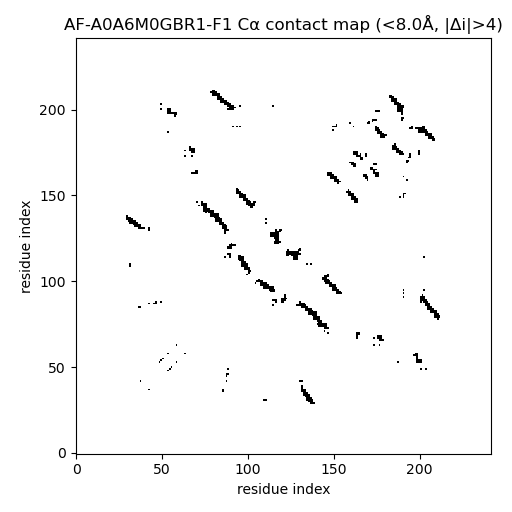 1 199 ? -2.437 0.048 -15.746 1.00 90.56 199 ASP A N 1
ATOM 1493 C CA . ASP A 1 199 ? -3.009 -1.252 -15.476 1.00 90.56 199 ASP A CA 1
ATOM 1494 C C . ASP A 1 199 ? -3.337 -1.369 -13.970 1.00 90.56 199 ASP A C 1
ATOM 1496 O O . ASP A 1 199 ? -4.428 -1.817 -13.645 1.00 90.56 199 ASP A O 1
ATOM 1500 N N . TYR A 1 200 ? -2.565 -0.714 -13.083 1.00 93.38 200 TYR A N 1
ATOM 1501 C CA . TYR A 1 200 ? -2.702 -0.683 -11.612 1.00 93.38 200 TYR A CA 1
ATOM 1502 C C . TYR A 1 200 ? -2.430 -2.037 -10.929 1.00 93.38 200 TYR A C 1
ATOM 1504 O O . TYR A 1 200 ? -2.987 -2.335 -9.863 1.00 93.38 200 TYR A O 1
ATOM 1512 N N . THR A 1 201 ? -1.584 -2.870 -11.542 1.00 93.38 201 THR A N 1
ATOM 1513 C CA . THR A 1 201 ? -1.099 -4.137 -10.976 1.00 93.38 201 THR A CA 1
ATOM 1514 C C . THR A 1 201 ? 0.244 -4.036 -10.254 1.00 93.38 201 THR A C 1
ATOM 1516 O O . THR A 1 201 ? 0.657 -5.026 -9.646 1.00 93.38 201 THR A O 1
ATOM 1519 N N . ASP A 1 202 ? 0.899 -2.871 -10.230 1.00 94.88 202 ASP A N 1
ATOM 1520 C CA . ASP A 1 202 ? 2.229 -2.706 -9.619 1.00 94.88 202 ASP A CA 1
ATOM 1521 C C . ASP A 1 202 ? 2.256 -3.081 -8.131 1.00 94.88 202 ASP A C 1
ATOM 1523 O O . ASP A 1 202 ? 3.257 -3.549 -7.589 1.00 94.88 202 ASP A O 1
ATOM 1527 N N . ALA A 1 203 ? 1.122 -2.921 -7.453 1.00 96.38 203 ALA A N 1
ATOM 1528 C CA . ALA A 1 203 ? 0.8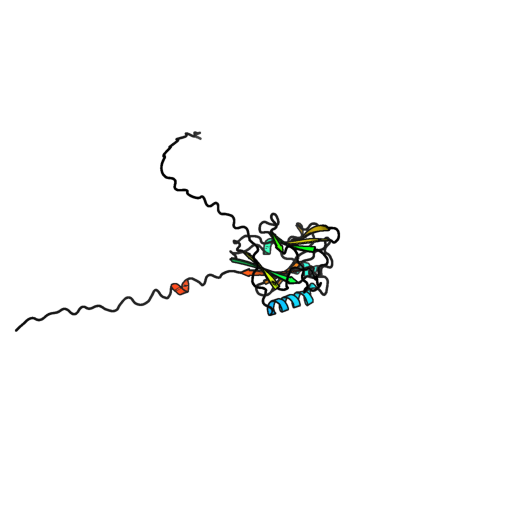29 -3.606 -6.206 1.00 96.38 203 ALA A CA 1
ATOM 1529 C C . ALA A 1 203 ? -0.676 -3.829 -6.090 1.00 96.38 203 ALA A C 1
ATOM 1531 O O . ALA A 1 203 ? -1.468 -2.968 -6.469 1.00 96.38 203 ALA A O 1
ATOM 1532 N N . VAL A 1 204 ? -1.081 -4.957 -5.507 1.00 96.31 204 VAL A N 1
ATOM 1533 C CA . VAL A 1 204 ? -2.484 -5.227 -5.191 1.00 96.31 204 VAL A CA 1
ATOM 1534 C C . VAL A 1 204 ? -2.621 -5.749 -3.771 1.00 96.31 204 VAL A C 1
ATOM 1536 O O . VAL A 1 204 ? -1.962 -6.716 -3.373 1.00 96.31 204 VAL A O 1
ATOM 1539 N N . ILE A 1 205 ? -3.529 -5.138 -3.012 1.00 97.31 205 ILE A N 1
ATOM 1540 C CA . ILE A 1 205 ? -3.881 -5.571 -1.657 1.00 97.31 205 ILE A CA 1
ATOM 1541 C C . ILE A 1 205 ? -5.385 -5.716 -1.486 1.00 97.31 205 ILE A C 1
ATOM 1543 O O . ILE A 1 205 ? -6.162 -5.037 -2.149 1.00 97.31 205 ILE A O 1
ATOM 1547 N N . ALA A 1 206 ? -5.789 -6.550 -0.534 1.00 96.69 206 ALA A N 1
ATOM 1548 C CA . ALA A 1 206 ? -7.155 -6.596 -0.033 1.00 96.69 206 ALA A CA 1
ATOM 1549 C C . ALA A 1 206 ? -7.201 -6.050 1.394 1.00 96.69 206 ALA A C 1
ATOM 1551 O O . ALA A 1 206 ? -6.388 -6.429 2.237 1.00 96.69 206 ALA A O 1
ATOM 1552 N N . VAL A 1 207 ? -8.173 -5.189 1.671 1.00 96.06 207 VAL A N 1
ATOM 1553 C CA . VAL A 1 207 ? -8.408 -4.590 2.985 1.00 96.06 207 VAL A CA 1
ATOM 1554 C C . VAL A 1 207 ? -9.738 -5.094 3.527 1.00 96.06 207 VAL A C 1
ATOM 1556 O O . VAL A 1 207 ? -10.750 -5.031 2.835 1.00 96.06 207 VAL A O 1
ATOM 1559 N N . LYS A 1 208 ? -9.749 -5.570 4.772 1.00 94.88 208 LYS A N 1
ATOM 1560 C CA . LYS A 1 208 ? -10.955 -5.997 5.487 1.00 94.88 208 LYS A CA 1
ATOM 1561 C C . LYS A 1 208 ? -11.114 -5.204 6.773 1.00 94.88 208 LYS A C 1
ATOM 1563 O O . LYS A 1 208 ? -10.184 -5.116 7.571 1.00 94.88 208 LYS A O 1
ATOM 1568 N N . LEU A 1 209 ? -12.315 -4.678 6.992 1.00 92.69 209 LEU A N 1
ATOM 1569 C CA . LEU A 1 209 ? -12.698 -4.046 8.251 1.00 92.69 209 LEU A CA 1
ATOM 1570 C C . LEU A 1 209 ? -13.414 -5.086 9.117 1.00 92.69 209 LEU A C 1
ATOM 1572 O O . LEU A 1 209 ? -14.493 -5.558 8.763 1.00 92.69 209 LEU A O 1
ATOM 1576 N N . VAL A 1 210 ? -12.812 -5.466 10.241 1.00 90.50 210 VAL A N 1
ATOM 1577 C CA . VAL A 1 210 ? -13.384 -6.422 11.191 1.00 90.50 210 VAL A CA 1
ATOM 1578 C C . VAL A 1 210 ? -14.038 -5.664 12.332 1.00 90.50 210 VAL A C 1
ATOM 1580 O O . VAL A 1 210 ? -13.427 -4.831 13.000 1.00 90.50 210 VAL A O 1
ATOM 1583 N N . GLN A 1 211 ? -15.305 -5.983 12.548 1.00 85.94 211 GLN A N 1
ATOM 1584 C CA . GLN A 1 211 ? -16.099 -5.489 13.659 1.00 85.94 211 GLN A CA 1
ATOM 1585 C C . GLN A 1 211 ? -16.516 -6.708 14.475 1.00 85.94 211 GLN A C 1
ATOM 1587 O O . GLN A 1 211 ? -17.168 -7.614 13.947 1.00 85.94 211 GLN A O 1
ATOM 1592 N N . ASP A 1 212 ? -16.149 -6.743 15.749 1.00 68.81 212 ASP A N 1
ATOM 1593 C CA . ASP A 1 212 ? -16.741 -7.648 16.717 1.00 68.81 212 ASP A CA 1
ATOM 1594 C C . ASP A 1 212 ? -18.159 -7.134 16.947 1.00 68.81 212 ASP A C 1
ATOM 1596 O O . ASP A 1 212 ? -18.403 -6.202 17.712 1.00 68.81 212 ASP A O 1
ATOM 1600 N N . VAL A 1 213 ? -19.128 -7.703 16.231 1.00 60.38 213 VAL A N 1
ATOM 1601 C CA . VAL A 1 213 ? -20.538 -7.456 16.528 1.00 60.38 213 VAL A CA 1
ATOM 1602 C C . VAL A 1 213 ? -20.764 -7.980 17.946 1.00 60.38 213 VAL A C 1
ATOM 1604 O O . VAL A 1 213 ? -20.719 -9.199 18.139 1.00 60.38 213 VAL A O 1
ATOM 1607 N N . PRO A 1 214 ? -21.016 -7.127 18.960 1.00 49.41 214 PRO A N 1
ATOM 1608 C CA . PRO A 1 214 ? -21.301 -7.632 20.286 1.00 49.41 214 PRO A CA 1
ATOM 1609 C C . PRO A 1 214 ? -22.620 -8.386 20.167 1.00 49.41 214 PRO A C 1
ATOM 1611 O O . PRO A 1 214 ? -23.656 -7.771 19.894 1.00 49.41 214 PRO A O 1
ATOM 1614 N N . GLU A 1 215 ? -22.581 -9.712 20.327 1.00 46.47 215 GLU A N 1
ATOM 1615 C CA . GLU A 1 215 ? -23.778 -10.539 20.488 1.00 46.47 215 GLU A CA 1
ATOM 1616 C C . GLU A 1 215 ? -24.715 -9.776 21.425 1.00 46.47 215 GLU A C 1
ATOM 1618 O O . GLU A 1 215 ? -24.312 -9.444 22.551 1.00 46.47 215 GLU A O 1
ATOM 1623 N N . PRO A 1 216 ? -25.9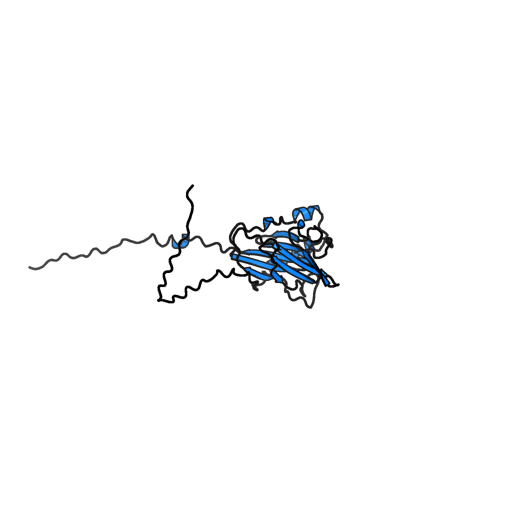20 -9.382 20.974 1.00 46.97 216 PRO A N 1
ATOM 1624 C CA . PRO A 1 216 ? -26.712 -8.457 21.747 1.00 46.97 216 PRO A CA 1
ATOM 1625 C C . PRO A 1 216 ? -26.970 -9.121 23.096 1.00 46.97 216 PRO A C 1
ATOM 1627 O O . PRO A 1 216 ? -27.410 -10.274 23.166 1.00 46.97 216 PRO A O 1
ATOM 1630 N N . ALA A 1 217 ? -26.693 -8.383 24.175 1.00 55.25 217 ALA A N 1
ATOM 1631 C CA . ALA A 1 217 ? -26.818 -8.800 25.575 1.00 55.25 217 ALA A CA 1
ATOM 1632 C C . ALA A 1 217 ? -28.192 -9.422 25.953 1.00 55.25 217 ALA A C 1
ATOM 1634 O O . ALA A 1 217 ? -28.402 -9.874 27.079 1.00 55.25 217 ALA A O 1
ATOM 1635 N N . SER A 1 218 ? -29.131 -9.494 25.009 1.00 51.84 218 SER A N 1
ATOM 1636 C CA . SER A 1 218 ? -30.359 -10.288 25.002 1.00 51.84 218 SER A CA 1
ATOM 1637 C C . SER A 1 218 ? -30.224 -11.768 25.389 1.00 51.84 218 SER A C 1
ATOM 1639 O O . SER A 1 218 ? -31.207 -12.301 25.904 1.00 51.84 218 SER A O 1
ATOM 1641 N N . LEU A 1 219 ? -29.081 -12.452 25.225 1.00 46.00 219 LEU A N 1
ATOM 1642 C CA . LEU A 1 219 ? -29.013 -13.876 25.610 1.00 46.00 219 LEU A CA 1
ATOM 1643 C C . LEU A 1 219 ? -28.944 -14.095 27.138 1.00 46.00 219 LEU A C 1
ATOM 1645 O O . LEU A 1 219 ? -29.450 -15.097 27.639 1.00 46.00 219 LEU A O 1
ATOM 1649 N N . LEU A 1 220 ? -28.424 -13.133 27.911 1.00 47.56 220 LEU A N 1
ATOM 1650 C CA . LEU A 1 220 ? -28.427 -13.205 29.384 1.00 47.56 220 LEU A CA 1
ATOM 1651 C C . LEU A 1 220 ? -29.703 -12.616 30.016 1.00 47.56 220 LEU A C 1
ATOM 1653 O O . LEU A 1 220 ? -30.005 -12.886 31.180 1.00 47.56 220 LEU A O 1
ATOM 1657 N N . GLY A 1 221 ? -30.494 -11.861 29.246 1.00 46.38 221 GLY A N 1
ATOM 1658 C CA . GLY A 1 221 ? -31.754 -11.263 29.700 1.00 46.38 221 GLY A CA 1
ATOM 1659 C C . GLY A 1 221 ? -32.936 -12.235 29.802 1.00 46.38 221 GLY A C 1
ATOM 1660 O O . GLY A 1 221 ? -33.878 -11.960 30.540 1.00 46.38 221 GLY A O 1
ATOM 1661 N N . LEU A 1 222 ? -32.897 -13.384 29.115 1.00 48.09 222 LEU A N 1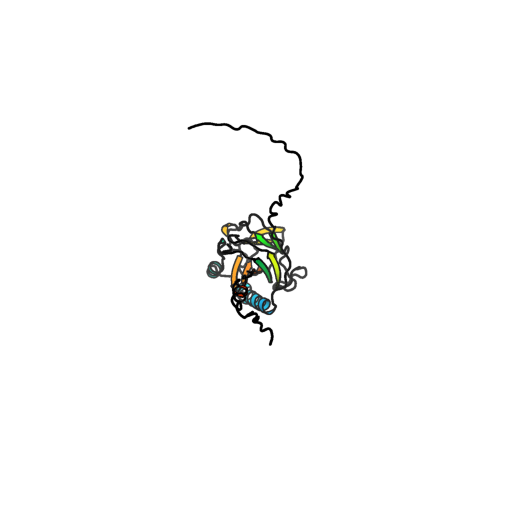
ATOM 1662 C CA . LEU A 1 222 ? -34.004 -14.357 29.100 1.00 48.09 222 LEU A CA 1
ATOM 1663 C C . LEU A 1 222 ? -33.851 -15.518 30.096 1.00 48.09 222 LEU A C 1
ATOM 1665 O O . LEU A 1 222 ? -34.787 -16.297 30.258 1.00 48.09 222 LEU A O 1
ATOM 1669 N N . LEU A 1 223 ? -32.727 -15.616 30.816 1.00 48.22 223 LEU A N 1
ATOM 1670 C CA . LEU A 1 223 ? -32.532 -16.655 31.838 1.00 48.22 223 LEU A CA 1
ATOM 1671 C C . LEU A 1 223 ? -32.897 -16.209 33.267 1.00 48.22 223 LEU A C 1
ATOM 1673 O O . LEU A 1 223 ? -32.867 -17.024 34.185 1.00 48.22 223 LEU A O 1
ATOM 1677 N N . SER A 1 224 ? -33.250 -14.936 33.478 1.00 51.75 224 SER A N 1
ATOM 1678 C CA . SER A 1 224 ? -33.524 -14.380 34.815 1.00 51.75 224 SER A CA 1
ATOM 1679 C C . SER A 1 224 ? -35.013 -14.200 35.148 1.00 51.75 224 SER A C 1
ATOM 1681 O O . SER A 1 224 ? -35.343 -13.814 36.269 1.00 51.75 224 SER A O 1
ATOM 1683 N N . VAL A 1 225 ? -35.932 -14.549 34.238 1.00 57.84 225 VAL A N 1
ATOM 1684 C CA . VAL A 1 225 ? -37.384 -14.515 34.493 1.00 57.84 225 VAL A CA 1
ATOM 1685 C C . VAL A 1 225 ? -37.966 -15.926 34.416 1.00 57.84 225 VAL A C 1
ATOM 1687 O O . VAL A 1 225 ? -38.528 -16.342 33.410 1.00 57.84 225 VAL A O 1
ATOM 1690 N N . GLY A 1 226 ? -37.844 -16.679 35.509 1.00 51.75 226 GLY A N 1
ATOM 1691 C CA . GLY A 1 226 ? -38.555 -17.945 35.664 1.00 51.75 226 GLY A CA 1
ATOM 1692 C C . GLY A 1 226 ? -38.145 -18.726 36.908 1.00 51.75 226 GLY A C 1
ATOM 1693 O O . GLY A 1 226 ? -37.069 -19.301 36.937 1.00 51.75 226 GLY A O 1
ATOM 1694 N N . ILE A 1 227 ? -39.070 -18.829 37.871 1.00 50.16 227 ILE A N 1
ATOM 1695 C CA . ILE A 1 227 ? -39.054 -19.670 39.089 1.00 50.16 227 ILE A CA 1
ATOM 1696 C C . ILE A 1 227 ? -38.620 -18.936 40.376 1.00 50.16 227 ILE A C 1
ATOM 1698 O O . ILE A 1 227 ? -37.595 -19.205 40.992 1.00 50.16 227 ILE A O 1
ATOM 1702 N N . VAL A 1 228 ? -39.514 -18.071 40.862 1.00 50.41 228 VAL A N 1
ATOM 1703 C CA . VAL A 1 228 ? -39.762 -17.901 42.302 1.00 50.41 228 VAL A CA 1
ATOM 1704 C C . VAL A 1 228 ? -41.197 -18.365 42.548 1.00 50.41 228 VAL A C 1
ATOM 1706 O O . VAL A 1 228 ? -42.125 -17.738 42.046 1.00 50.41 228 VAL A O 1
ATOM 1709 N N . GLY A 1 229 ? -41.391 -19.454 43.304 1.00 45.88 229 GLY A N 1
ATOM 1710 C CA . GLY A 1 229 ? -42.704 -19.768 43.888 1.00 45.88 229 GLY A CA 1
ATOM 1711 C C . GLY A 1 229 ? -43.149 -21.234 43.915 1.00 45.88 229 GLY A C 1
ATOM 1712 O O . GLY A 1 229 ? -44.140 -21.566 43.280 1.00 45.88 229 GLY A O 1
ATOM 1713 N N . ALA A 1 230 ? -42.488 -22.091 44.698 1.00 43.69 230 ALA A N 1
ATOM 1714 C CA . ALA A 1 230 ? -43.064 -23.295 45.326 1.00 43.69 230 ALA A CA 1
ATOM 1715 C C . ALA A 1 230 ? -42.019 -23.839 46.318 1.00 43.69 230 ALA A C 1
ATOM 1717 O O . ALA A 1 230 ? -40.876 -24.028 45.937 1.00 43.69 230 ALA A O 1
ATOM 1718 N N . GLY A 1 231 ? -42.245 -24.108 47.597 1.00 39.84 231 GLY A N 1
ATOM 1719 C CA . GLY A 1 231 ? -43.388 -23.994 48.484 1.00 39.84 231 GLY A CA 1
ATOM 1720 C C . GLY A 1 231 ? -42.907 -24.558 49.826 1.00 39.84 231 GLY A C 1
ATOM 1721 O O . GLY A 1 231 ? -42.448 -25.693 49.881 1.00 39.84 231 GLY A O 1
ATOM 1722 N N . SER A 1 232 ? -42.983 -23.772 50.898 1.00 42.94 232 SER A N 1
ATOM 1723 C CA . SER A 1 232 ? -42.685 -24.240 52.257 1.00 42.94 232 SER A CA 1
ATOM 1724 C C . SER A 1 232 ? -43.879 -23.916 53.142 1.00 42.94 232 SER A C 1
ATOM 1726 O O . SER A 1 232 ? -43.881 -22.919 53.858 1.00 42.94 232 SER A O 1
ATOM 1728 N N . VAL A 1 233 ? -44.920 -24.750 53.079 1.00 49.69 233 VAL A N 1
ATOM 1729 C CA . VAL A 1 233 ? -45.942 -24.779 54.130 1.00 49.69 233 VAL A CA 1
ATOM 1730 C C . VAL A 1 233 ? -45.501 -25.813 55.156 1.00 49.69 233 VAL A C 1
ATOM 1732 O O . VAL A 1 233 ? -45.628 -27.021 54.973 1.00 49.69 233 VAL A O 1
ATOM 1735 N N . VAL A 1 234 ? -44.934 -25.291 56.237 1.00 52.00 234 VAL A N 1
ATOM 1736 C CA . VAL A 1 234 ? -44.618 -26.001 57.472 1.00 52.00 234 VAL A CA 1
ATOM 1737 C C . VAL A 1 234 ? -45.926 -26.483 58.101 1.00 52.00 234 VAL A C 1
ATOM 1739 O O . VAL A 1 234 ? -46.705 -25.697 58.636 1.00 52.00 234 VAL A O 1
ATOM 1742 N N . GLY A 1 235 ? -46.169 -27.791 58.053 1.00 44.38 235 GLY A N 1
ATOM 1743 C CA . GLY A 1 235 ? -47.211 -28.438 58.841 1.00 44.38 235 GLY A CA 1
ATOM 1744 C C . GLY A 1 235 ? -46.765 -28.565 60.295 1.00 44.38 235 GLY A C 1
ATOM 1745 O O . GLY A 1 235 ? -46.018 -29.477 60.643 1.00 44.38 235 GLY A O 1
ATOM 1746 N N . ARG A 1 236 ? -47.225 -27.655 61.159 1.00 49.31 236 ARG A N 1
ATOM 1747 C CA . ARG A 1 236 ? -47.137 -27.800 62.618 1.00 49.31 236 ARG A CA 1
ATOM 1748 C C . ARG A 1 236 ? -48.510 -27.510 63.217 1.00 49.31 236 ARG A C 1
ATOM 1750 O O . ARG A 1 236 ? -48.844 -26.361 63.477 1.00 49.31 236 ARG A O 1
ATOM 1757 N N . LEU A 1 237 ? -49.299 -28.554 63.457 1.00 52.44 237 LEU A N 1
ATOM 1758 C CA . LEU A 1 237 ? -50.413 -28.480 64.398 1.00 52.44 237 LEU A CA 1
ATOM 1759 C C . LEU A 1 237 ? -50.443 -29.770 65.216 1.00 52.44 237 LEU A C 1
ATOM 1761 O O . LEU A 1 237 ? -50.567 -30.866 64.677 1.00 52.44 237 LEU A O 1
ATOM 1765 N N . GLY A 1 238 ? -50.205 -29.620 66.517 1.00 46.44 238 GLY A N 1
ATOM 1766 C CA . GLY A 1 238 ? -50.068 -30.729 67.448 1.00 46.44 238 GLY A CA 1
ATOM 1767 C C . GLY A 1 238 ? -51.403 -31.319 67.879 1.00 46.44 238 GLY A C 1
ATOM 1768 O O . GLY A 1 238 ? -52.459 -30.711 67.722 1.00 46.44 238 GLY A O 1
ATOM 1769 N N . ARG A 1 239 ? -51.327 -32.485 68.521 1.00 60.38 239 ARG A N 1
ATOM 1770 C CA . ARG A 1 239 ? -52.338 -32.912 69.483 1.00 60.38 239 ARG A CA 1
ATOM 1771 C C . ARG A 1 239 ? -51.711 -33.828 70.528 1.00 60.38 239 ARG A C 1
ATOM 1773 O O . ARG A 1 239 ? -51.280 -34.938 70.244 1.00 60.38 239 ARG A O 1
ATOM 1780 N N . THR A 1 240 ? -51.635 -33.302 71.740 1.00 58.78 240 THR A N 1
ATOM 1781 C CA . THR A 1 240 ? -51.374 -34.020 72.984 1.00 58.78 240 THR A CA 1
ATOM 1782 C C . THR A 1 240 ? -52.617 -34.790 73.435 1.00 58.78 240 THR A C 1
ATOM 1784 O O . THR A 1 240 ? -53.711 -34.244 73.351 1.00 58.78 240 THR A O 1
ATOM 1787 N N . ARG A 1 241 ? -52.370 -36.002 73.957 1.00 53.03 241 ARG A N 1
ATOM 1788 C CA . ARG A 1 241 ? -53.035 -36.725 75.064 1.00 53.03 241 ARG A CA 1
ATOM 1789 C C . ARG A 1 241 ? -54.567 -36.797 75.100 1.00 53.03 241 ARG A C 1
ATOM 1791 O O . ARG A 1 241 ? -55.212 -35.784 75.335 1.00 53.03 241 ARG A O 1
ATOM 1798 N N . GLU A 1 242 ? -55.076 -38.028 75.069 1.00 55.34 242 GLU A N 1
ATOM 1799 C CA . GLU A 1 242 ? -55.704 -38.683 76.234 1.00 55.34 242 GLU A CA 1
ATOM 1800 C C . GLU A 1 242 ? -55.136 -40.101 76.365 1.00 55.34 242 GLU A C 1
ATOM 1802 O O . GLU A 1 242 ? -54.810 -40.687 75.305 1.00 55.34 242 GLU A O 1
#

Secondary structure (DSSP, 8-state):
--------------------------------EEEPPPPHHHHHHHHHHIIIIISSSPPPHHHHHHHPPPGGGGB-SS-BSEEEEEEEE---SSEEEEEEESSTTSS-EEEES----TTSSS--TT--PPTT-EEE---B-TT-B-EEEEEEE-TTS-EEEEES-GGGSTTS---EEEEEETTEEEEEE--STTT-SS--BSEEEEEEEE------THHHHSSSSS----------------